Protein AF-0000000083256500 (afdb_homodimer)

Solvent-accessible surface area (backbone atoms only — not comparable to full-atom values): 11805 Å² total; per-residue (Å²): 105,62,62,49,42,41,49,22,26,51,47,50,32,48,38,52,53,50,46,49,38,49,67,67,65,38,56,88,73,48,55,71,69,31,49,51,41,35,50,47,20,36,50,54,36,51,54,41,29,52,48,21,37,52,26,32,52,49,23,72,73,68,65,46,67,48,20,53,53,17,26,52,32,29,48,52,10,34,54,38,23,24,44,21,28,48,52,21,36,77,68,66,46,59,68,33,56,67,48,20,59,59,10,49,50,30,37,54,50,16,53,51,40,38,52,54,40,57,71,66,55,83,125,109,65,62,53,43,50,49,24,52,52,46,49,53,50,37,53,53,52,43,49,39,48,69,68,64,37,56,89,71,47,54,71,68,32,49,52,40,34,50,48,18,35,51,55,38,52,54,41,28,52,48,22,39,52,25,38,51,51,21,72,72,69,69,45,65,52,20,53,52,17,28,52,33,30,50,51,11,34,54,38,22,25,45,21,28,47,50,21,38,76,68,66,47,59,70,32,56,69,47,21,59,59,11,50,50,31,40,44,49,16,28,51,40,39,33,53,42,55,71,65,52,89,112

Radius of gyration: 18.21 Å; Cα contacts (8 Å, |Δi|>4): 339; chains: 2; bounding box: 45×53×41 Å

pLDDT: mean 96.82, std 4.59, range [62.28, 98.94]

InterPro domains:
  IPR006696 Protein of unknown function DUF423 [PF04241] (18-104)
  IPR006696 Protein of unknown function DUF423 [PTHR43461] (2-115)

Sequence (246 aa):
MKILLMIGAISGFITVALGAFGAHGLENRVSEKMLQTWEKAVQYQMFHTMAIFIASILMLKTELAIFQTSGWVFLVGILIFSGSLYIYSVTGTKFFAMITPIGGLAFLIGWIVLAYGISKMVVMKILLMIGAISGFITVALGAFGAHGLENRVSEKMLQTWEKAVQYQMFHTMAIFIASILMLKTELAIFQTSGWVFLVGILIFSGSLYIYSVTGTKFFAMITPIGGLAFLIGWIVLAYGISKMVV

Nearest PDB structures (foldseek):
  7kr5-assembly1_A  TM=4.686E-01  e=7.778E-01  Drosophila melanogaster
  7kr5-assembly1_A  TM=4.035E-01  e=1.139E+00  Drosophila melanogaster
  5j0l-assembly2_C  TM=2.941E-01  e=6.105E+00  synthetic construct

Foldseek 3Di:
DVVLVVVLVVLVVVLVVLVVCLVPVCVVVFDPVLSVLLVVLSVLSNVLSVVSVVLVVVCVVQVDCLSVVLNVLSVQLSCLQSVLSNVCSNPVDCVSVVRNVVSVVSNVVSVVSVVVSVVPGPD/DVVLVVVLVVLVVVLVVQVVCLVPVCVVVFDPVLSVLLVVLSVLSNVLSVVSVVLVVVCVVQVDCLSVVLSVLSVQLSCLQSVLSNVCSNPVDCVSVVRNVVSVVSNVVSVVSVVVVVVPGPD

Structure (mmCIF, N/CA/C/O backbone):
data_AF-0000000083256500-model_v1
#
loop_
_entity.id
_entity.type
_entity.pdbx_description
1 polymer 'Membrane protein'
#
loop_
_atom_site.group_PDB
_atom_site.id
_atom_site.type_symbol
_atom_site.label_atom_id
_atom_site.label_alt_id
_atom_site.label_comp_id
_atom_site.label_asym_id
_atom_site.label_entity_id
_atom_site.label_seq_id
_atom_site.pdbx_PDB_ins_code
_atom_site.Cartn_x
_atom_site.Cartn_y
_atom_site.Cartn_z
_atom_site.occupancy
_atom_site.B_iso_or_equiv
_atom_site.auth_seq_id
_atom_site.auth_comp_id
_atom_site.auth_asym_id
_atom_site.auth_atom_id
_atom_site.pdbx_PDB_model_num
ATOM 1 N N . MET A 1 1 ? 6.305 -19.797 -4.797 1 74.5 1 MET A N 1
ATOM 2 C CA . MET A 1 1 ? 5.277 -18.828 -5.176 1 74.5 1 MET A CA 1
ATOM 3 C C . MET A 1 1 ? 4.59 -18.266 -3.941 1 74.5 1 MET A C 1
ATOM 5 O O . MET A 1 1 ? 4.492 -17.047 -3.789 1 74.5 1 MET A O 1
ATOM 9 N N . LYS A 1 2 ? 4.5 -19.141 -3 1 91.31 2 LYS A N 1
ATOM 10 C CA . LYS A 1 2 ? 3.85 -18.719 -1.765 1 91.31 2 LYS A CA 1
ATOM 11 C C . LYS A 1 2 ? 4.73 -17.75 -0.983 1 91.31 2 LYS A C 1
ATOM 13 O O . LYS A 1 2 ? 4.227 -16.828 -0.344 1 91.31 2 LYS A O 1
ATOM 18 N N . ILE A 1 3 ? 5.984 -17.906 -1.208 1 95.62 3 ILE A N 1
ATOM 19 C CA . ILE A 1 3 ? 6.941 -17.109 -0.446 1 95.62 3 ILE A CA 1
ATOM 20 C C . ILE A 1 3 ? 6.84 -15.648 -0.858 1 95.62 3 ILE A C 1
ATOM 22 O O . ILE A 1 3 ? 6.836 -14.758 -0.006 1 95.62 3 ILE A O 1
ATOM 26 N N . LEU A 1 4 ? 6.727 -15.359 -2.1 1 97.38 4 LEU A N 1
ATOM 27 C CA . LEU A 1 4 ? 6.641 -13.977 -2.553 1 97.38 4 LEU A CA 1
ATOM 28 C C . LEU A 1 4 ? 5.316 -13.352 -2.139 1 97.38 4 LEU A C 1
ATOM 30 O O . LEU A 1 4 ? 5.254 -12.156 -1.845 1 97.38 4 LEU A O 1
ATOM 34 N N . LEU A 1 5 ? 4.273 -14.109 -2.17 1 97.88 5 LEU A N 1
ATOM 35 C CA . LEU A 1 5 ? 3.008 -13.609 -1.644 1 97.88 5 LEU A CA 1
ATOM 36 C C . LEU A 1 5 ? 3.148 -13.203 -0.18 1 97.88 5 LEU A C 1
ATOM 38 O O . LEU A 1 5 ? 2.686 -12.133 0.221 1 97.88 5 LEU A O 1
ATOM 42 N N . MET A 1 6 ? 3.826 -14.062 0.573 1 98.31 6 MET A N 1
ATOM 43 C CA . MET A 1 6 ? 4.039 -13.781 1.99 1 98.31 6 MET A CA 1
ATOM 44 C C . MET A 1 6 ? 4.914 -12.547 2.174 1 98.31 6 MET A C 1
ATOM 46 O O . MET A 1 6 ? 4.637 -11.711 3.033 1 98.31 6 MET A O 1
ATOM 50 N N . ILE A 1 7 ? 5.887 -12.43 1.396 1 98.5 7 ILE A N 1
ATOM 51 C CA . ILE A 1 7 ? 6.762 -11.266 1.432 1 98.5 7 ILE A CA 1
ATOM 52 C C . ILE A 1 7 ? 5.953 -10 1.116 1 98.5 7 ILE A C 1
ATOM 54 O O . ILE A 1 7 ? 6.133 -8.969 1.759 1 98.5 7 ILE A O 1
ATOM 58 N N . GLY A 1 8 ? 5.07 -10.062 0.147 1 98.75 8 GLY A N 1
ATOM 59 C CA . GLY A 1 8 ? 4.18 -8.945 -0.139 1 98.75 8 GLY A CA 1
ATOM 60 C C . GLY A 1 8 ? 3.348 -8.523 1.056 1 98.75 8 GLY A C 1
ATOM 61 O O . GLY A 1 8 ? 3.273 -7.34 1.384 1 98.75 8 GLY A O 1
ATOM 62 N N . ALA A 1 9 ? 2.801 -9.492 1.683 1 98.88 9 ALA A N 1
ATOM 63 C CA . ALA A 1 9 ? 1.95 -9.203 2.834 1 98.88 9 ALA A CA 1
ATOM 64 C C . ALA A 1 9 ? 2.756 -8.586 3.971 1 98.88 9 ALA A C 1
ATOM 66 O O . ALA A 1 9 ? 2.311 -7.621 4.598 1 98.88 9 ALA A O 1
ATOM 67 N N . ILE A 1 10 ? 3.885 -9.117 4.254 1 98.75 10 ILE A N 1
ATOM 68 C CA . ILE A 1 10 ? 4.754 -8.586 5.301 1 98.75 10 ILE A CA 1
ATOM 69 C C . ILE A 1 10 ? 5.207 -7.18 4.938 1 98.75 10 ILE A C 1
ATOM 71 O O . ILE A 1 10 ? 5.211 -6.281 5.781 1 98.75 10 ILE A O 1
ATOM 75 N N . SER A 1 11 ? 5.574 -7.016 3.717 1 98.88 11 SER A N 1
ATOM 76 C CA . SER A 1 11 ? 5.957 -5.691 3.244 1 98.88 11 SER A CA 1
ATOM 77 C C . SER A 1 11 ? 4.812 -4.695 3.4 1 98.88 11 SER A C 1
ATOM 79 O O . SER A 1 11 ? 5.031 -3.543 3.775 1 98.88 11 SER A O 1
ATOM 81 N N . GLY A 1 12 ? 3.596 -5.09 3.062 1 98.88 12 GLY A N 1
ATOM 82 C CA . GLY A 1 12 ? 2.434 -4.238 3.275 1 98.88 12 GLY A CA 1
ATOM 83 C C . GLY A 1 12 ? 2.25 -3.834 4.727 1 98.88 12 GLY A C 1
ATOM 84 O O . GLY A 1 12 ? 2.02 -2.66 5.023 1 98.88 12 GLY A O 1
A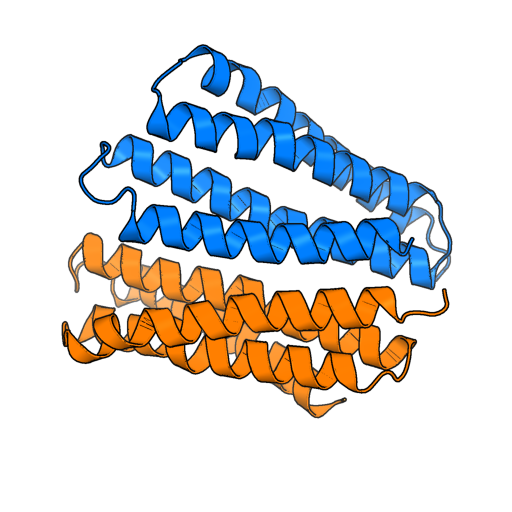TOM 85 N N . PHE A 1 13 ? 2.438 -4.781 5.617 1 98.88 13 PHE A N 1
ATOM 86 C CA . PHE A 1 13 ? 2.363 -4.504 7.047 1 98.88 13 PHE A CA 1
ATOM 87 C C . PHE A 1 13 ? 3.436 -3.506 7.461 1 98.88 13 PHE A C 1
ATOM 89 O O . PHE A 1 13 ? 3.135 -2.5 8.109 1 98.88 13 PHE A O 1
ATOM 96 N N . ILE A 1 14 ? 4.605 -3.76 7.102 1 98.81 14 ILE A N 1
ATOM 97 C CA . ILE A 1 14 ? 5.746 -2.945 7.508 1 98.81 14 ILE A CA 1
ATOM 98 C C . ILE A 1 14 ? 5.586 -1.527 6.965 1 98.81 14 ILE A C 1
ATOM 100 O O . ILE A 1 14 ? 5.883 -0.553 7.664 1 98.81 14 ILE A O 1
ATOM 104 N N . THR A 1 15 ? 5.129 -1.427 5.695 1 98.69 15 THR A N 1
ATOM 105 C CA . THR A 1 15 ? 5.039 -0.1 5.094 1 98.69 15 THR A CA 1
ATOM 106 C C . THR A 1 15 ? 4.004 0.754 5.82 1 98.69 15 THR A C 1
ATOM 108 O O . THR A 1 15 ? 4.195 1.961 5.988 1 98.69 15 THR A O 1
ATOM 111 N N . VAL A 1 16 ? 2.939 0.135 6.266 1 98.81 16 VAL A N 1
ATOM 112 C CA . VAL A 1 16 ? 1.937 0.868 7.031 1 98.81 16 VAL A CA 1
ATOM 113 C C . VAL A 1 16 ? 2.521 1.289 8.375 1 98.81 16 VAL A C 1
ATOM 115 O O . VAL A 1 16 ? 2.338 2.43 8.812 1 98.81 16 VAL A O 1
ATOM 118 N N . ALA A 1 17 ? 3.191 0.425 9.031 1 98.56 17 ALA A N 1
ATOM 119 C CA . ALA A 1 17 ? 3.826 0.729 10.312 1 98.56 17 ALA A CA 1
ATOM 120 C C . ALA A 1 17 ? 4.844 1.855 10.164 1 98.56 17 ALA A C 1
ATOM 122 O O . ALA A 1 17 ? 4.883 2.777 10.984 1 98.56 17 ALA A O 1
ATOM 123 N N . LEU A 1 18 ? 5.629 1.8 9.156 1 98.44 18 LEU A N 1
ATOM 124 C CA . LEU A 1 18 ? 6.637 2.824 8.914 1 98.44 18 LEU A CA 1
ATOM 125 C C . LEU A 1 18 ? 5.984 4.148 8.531 1 98.44 18 LEU A C 1
ATOM 127 O O . LEU A 1 18 ? 6.484 5.219 8.883 1 98.44 18 LEU A O 1
ATOM 131 N N . GLY A 1 19 ? 4.914 4.039 7.758 1 97.69 19 GLY A N 1
ATOM 132 C CA . GLY A 1 19 ? 4.152 5.25 7.484 1 97.69 1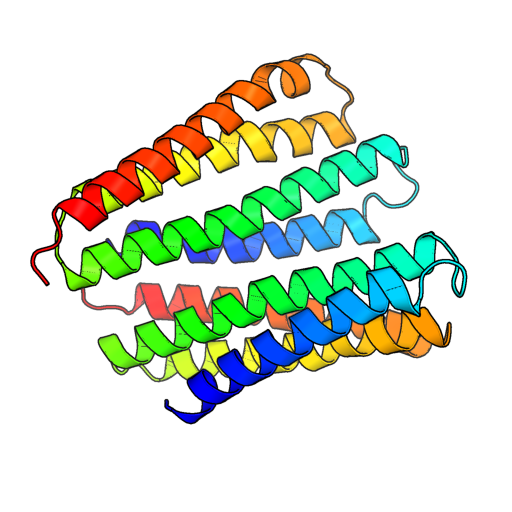9 GLY A CA 1
ATOM 133 C C . GLY A 1 19 ? 3.635 5.926 8.734 1 97.69 19 GLY A C 1
ATOM 134 O O . GLY A 1 19 ? 3.738 7.145 8.883 1 97.69 19 GLY A O 1
ATOM 135 N N . ALA A 1 20 ? 3.115 5.156 9.625 1 96.06 20 ALA A N 1
ATOM 136 C CA . ALA A 1 20 ? 2.625 5.676 10.898 1 96.06 20 ALA A CA 1
ATOM 137 C C . ALA A 1 20 ? 3.762 6.277 11.719 1 96.06 20 ALA A C 1
ATOM 139 O O . ALA A 1 20 ? 3.604 7.34 12.328 1 96.06 20 ALA A O 1
ATOM 140 N N . PHE A 1 21 ? 4.828 5.613 11.734 1 96.44 21 PHE A N 1
ATOM 141 C CA . PHE A 1 21 ? 5.996 6.117 12.445 1 96.44 21 PHE A CA 1
ATOM 142 C C . PHE A 1 21 ? 6.441 7.457 11.875 1 96.44 21 PHE A C 1
ATOM 144 O O . PHE A 1 21 ? 6.855 8.352 12.617 1 96.44 21 PHE A O 1
ATOM 151 N N . GLY A 1 22 ? 6.426 7.566 10.586 1 94.94 22 GLY A N 1
ATOM 152 C CA . GLY A 1 22 ? 6.73 8.844 9.961 1 94.94 22 GLY A CA 1
ATOM 153 C C . GLY A 1 22 ? 5.797 9.961 10.391 1 94.94 22 GLY A C 1
ATOM 154 O O . GLY A 1 22 ? 6.25 11.039 10.766 1 94.94 22 GLY A O 1
ATOM 155 N N . ALA A 1 23 ? 4.547 9.719 10.453 1 91.81 23 ALA A N 1
ATOM 156 C CA . ALA A 1 23 ? 3.52 10.719 10.719 1 91.81 23 ALA A CA 1
ATOM 157 C C . ALA A 1 23 ? 3.469 11.078 12.195 1 91.81 23 ALA A C 1
ATOM 159 O O . ALA A 1 23 ? 3.242 12.234 12.555 1 91.81 23 ALA A O 1
ATOM 160 N N . HIS A 1 24 ? 3.752 10.117 13.07 1 90.19 24 HIS A N 1
ATOM 161 C CA . HIS A 1 24 ? 3.572 10.344 14.5 1 90.19 24 HIS A CA 1
ATOM 162 C C . HIS A 1 24 ? 4.91 10.336 15.234 1 90.19 24 HIS A C 1
ATOM 164 O O . HIS A 1 24 ? 5.066 11.016 16.25 1 90.19 24 HIS A O 1
ATOM 170 N N . GLY A 1 25 ? 5.73 9.633 14.773 1 91.19 25 GLY A N 1
ATOM 171 C CA . GLY A 1 25 ? 6.984 9.43 15.484 1 91.19 25 GLY A CA 1
ATOM 172 C C . GLY A 1 25 ? 8.07 10.398 15.07 1 91.19 25 GLY A C 1
ATOM 173 O O . GLY A 1 25 ? 8.883 10.828 15.891 1 91.19 25 GLY A O 1
ATOM 174 N N . LEU A 1 26 ? 8.094 10.758 13.828 1 93.94 26 LEU A N 1
ATOM 175 C CA . LEU A 1 26 ? 9.195 11.555 13.305 1 93.94 26 LEU A CA 1
ATOM 176 C C . LEU A 1 26 ? 8.805 13.031 13.211 1 93.94 26 LEU A C 1
ATOM 178 O O . LEU A 1 26 ? 9.672 13.898 13.047 1 93.94 26 LEU A O 1
ATOM 182 N N . GLU A 1 27 ? 7.469 13.188 13.312 1 88.69 27 GLU A N 1
ATOM 183 C CA . GLU A 1 27 ? 7.004 14.562 13.188 1 88.69 27 GLU A CA 1
ATOM 184 C C . GLU A 1 27 ? 7.691 15.469 14.211 1 88.69 27 GLU A C 1
ATOM 186 O O . GLU A 1 27 ? 7.75 15.141 15.398 1 88.69 27 GLU A O 1
ATOM 191 N N . ASN A 1 28 ? 8.289 16.547 13.805 1 89.94 28 ASN A N 1
ATOM 192 C CA . ASN A 1 28 ? 8.969 17.531 14.625 1 89.94 28 ASN A CA 1
ATOM 193 C C . ASN A 1 28 ? 10.32 17.031 15.117 1 89.94 28 ASN A C 1
ATOM 195 O O . ASN A 1 28 ? 10.938 17.641 15.992 1 89.94 28 ASN A O 1
ATOM 199 N N . ARG A 1 29 ? 10.797 15.891 14.703 1 96 29 ARG A N 1
ATOM 200 C CA . ARG A 1 29 ? 12.086 15.344 15.102 1 96 29 ARG A CA 1
ATOM 201 C C . ARG A 1 29 ? 13.102 15.453 13.969 1 96 29 ARG A C 1
ATOM 203 O O . ARG A 1 29 ? 14.305 15.328 14.188 1 96 29 ARG A O 1
ATOM 210 N N . VAL A 1 30 ? 12.578 15.609 12.844 1 96.25 30 VAL A N 1
ATOM 211 C CA . VAL A 1 30 ? 13.414 15.789 11.664 1 96.25 30 VAL A CA 1
ATOM 212 C C . VAL A 1 30 ? 12.914 16.969 10.844 1 96.25 30 VAL A C 1
ATOM 214 O O . VAL A 1 30 ? 11.812 17.469 11.078 1 96.25 30 VAL A O 1
ATOM 217 N N . SER A 1 31 ? 13.742 17.406 9.906 1 95.88 31 SER A N 1
ATOM 218 C CA . SER A 1 31 ? 13.344 18.516 9.047 1 95.88 31 SER A CA 1
ATOM 219 C C . SER A 1 31 ? 12.211 18.109 8.117 1 95.88 31 SER A C 1
ATOM 221 O O . SER A 1 31 ? 11.977 16.922 7.891 1 95.88 31 SER A O 1
ATOM 223 N N . GLU A 1 32 ? 11.477 19.078 7.555 1 94.38 32 GLU A N 1
ATOM 224 C CA . GLU A 1 32 ? 10.422 18.812 6.586 1 94.38 32 GLU A CA 1
ATOM 225 C C . GLU A 1 32 ? 10.961 18.062 5.367 1 94.38 32 GLU A C 1
ATOM 227 O O . GLU A 1 32 ? 10.297 17.172 4.836 1 94.38 32 GLU A O 1
ATOM 232 N N . LYS A 1 33 ? 12.156 18.5 4.945 1 96 33 LYS A N 1
ATOM 233 C CA . LYS A 1 33 ? 12.781 17.828 3.809 1 96 33 LYS A CA 1
ATOM 234 C C . LYS A 1 33 ? 13.008 16.344 4.098 1 96 33 LYS A C 1
ATOM 236 O O . LYS A 1 33 ? 12.742 15.492 3.246 1 96 33 LYS A O 1
ATOM 241 N N . MET A 1 34 ? 13.461 16 5.262 1 97.62 34 MET A N 1
ATOM 242 C CA . MET A 1 34 ? 13.734 14.625 5.637 1 97.62 34 MET A CA 1
ATOM 243 C C . MET A 1 34 ? 12.438 13.844 5.828 1 97.62 34 MET A C 1
ATOM 245 O O . MET A 1 34 ? 12.375 12.648 5.551 1 97.62 34 MET A O 1
ATOM 249 N N . LEU A 1 35 ? 11.422 14.539 6.297 1 96.94 35 LEU A N 1
ATOM 250 C CA . LEU A 1 35 ? 10.117 13.891 6.398 1 96.94 35 LEU A CA 1
ATOM 251 C C . LEU A 1 35 ? 9.578 13.531 5.016 1 96.94 35 LE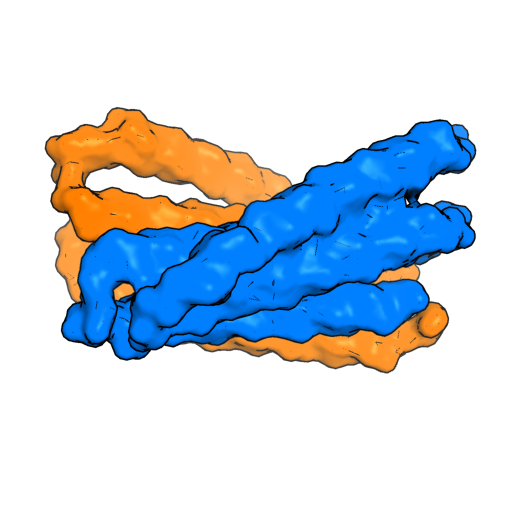U A C 1
ATOM 253 O O . LEU A 1 35 ? 9.008 12.453 4.828 1 96.94 35 LEU A O 1
ATOM 257 N N . GLN A 1 36 ? 9.734 14.383 4.086 1 96.5 36 GLN A N 1
ATOM 258 C CA . GLN A 1 36 ? 9.32 14.109 2.713 1 96.5 36 GLN A CA 1
ATOM 259 C C . GLN A 1 36 ? 10.109 12.945 2.127 1 96.5 36 GLN A C 1
ATOM 261 O O . GLN A 1 36 ? 9.57 12.148 1.358 1 96.5 36 GLN A O 1
ATOM 266 N N . THR A 1 37 ? 11.352 12.93 2.482 1 98.25 37 THR A N 1
ATOM 267 C CA . THR A 1 37 ? 12.188 11.812 2.061 1 98.25 37 THR A CA 1
ATOM 268 C C . THR A 1 37 ? 11.656 10.492 2.625 1 98.25 37 THR A C 1
ATOM 270 O O . THR A 1 37 ? 11.57 9.492 1.908 1 98.25 37 THR A O 1
ATOM 273 N N . TRP A 1 38 ? 11.305 10.477 3.867 1 98.5 38 TRP A N 1
ATOM 274 C CA . TRP A 1 38 ? 10.703 9.305 4.496 1 98.5 38 TRP A CA 1
ATOM 275 C C . TRP A 1 38 ? 9.422 8.898 3.777 1 98.5 38 TRP A C 1
ATOM 277 O O . TRP A 1 38 ? 9.211 7.723 3.477 1 98.5 38 TRP A O 1
ATOM 287 N N . GLU A 1 39 ? 8.609 9.867 3.469 1 97.94 39 GLU A N 1
ATOM 288 C CA . GLU A 1 39 ? 7.34 9.602 2.801 1 97.94 39 GLU A CA 1
ATOM 289 C C . GLU A 1 39 ? 7.562 9.016 1.407 1 97.94 39 GLU A C 1
ATOM 291 O O . GLU A 1 39 ? 6.789 8.172 0.951 1 97.94 39 GLU A O 1
ATOM 296 N N . LYS A 1 40 ? 8.57 9.5 0.776 1 98.5 40 LYS A N 1
ATOM 297 C CA . LYS A 1 40 ? 8.922 8.922 -0.52 1 98.5 40 LYS A CA 1
ATOM 298 C C . LYS A 1 40 ? 9.281 7.445 -0.389 1 98.5 40 LYS A C 1
ATOM 300 O O . LYS A 1 40 ? 8.875 6.629 -1.218 1 98.5 40 LYS A O 1
ATOM 305 N N . ALA A 1 41 ? 10.062 7.148 0.573 1 98.81 41 ALA A N 1
ATOM 306 C CA . ALA A 1 41 ? 10.406 5.754 0.841 1 98.81 41 ALA A CA 1
ATOM 307 C C . ALA A 1 41 ? 9.148 4.91 1.037 1 98.81 41 ALA A C 1
ATOM 309 O O . ALA A 1 41 ? 9.023 3.824 0.464 1 98.81 41 ALA A O 1
ATOM 310 N N . VAL A 1 42 ? 8.234 5.387 1.794 1 98.75 42 VAL A N 1
ATOM 311 C CA . VAL A 1 42 ? 6.984 4.688 2.082 1 98.75 42 VAL A CA 1
ATOM 312 C C . VAL A 1 42 ? 6.188 4.496 0.793 1 98.75 42 VAL A C 1
ATOM 314 O O . VAL A 1 42 ? 5.703 3.398 0.511 1 98.75 42 VAL A O 1
ATOM 317 N N . GLN A 1 43 ? 6.086 5.5 0.003 1 98.56 43 GLN A N 1
ATOM 318 C CA . GLN A 1 43 ? 5.312 5.473 -1.232 1 98.56 43 GLN A CA 1
ATOM 319 C C . GLN A 1 43 ? 5.867 4.434 -2.205 1 98.56 43 GLN A C 1
ATOM 321 O O . GLN A 1 43 ? 5.113 3.654 -2.787 1 98.56 43 GLN A O 1
ATOM 326 N N . TYR A 1 44 ? 7.078 4.465 -2.412 1 98.88 44 TYR A N 1
ATOM 327 C CA . TYR A 1 44 ? 7.676 3.537 -3.365 1 98.88 44 TYR A CA 1
ATOM 328 C C . TYR A 1 44 ? 7.602 2.104 -2.854 1 98.88 44 TYR A C 1
ATOM 330 O O . TYR A 1 44 ? 7.457 1.165 -3.639 1 98.88 44 TYR A O 1
ATOM 338 N N . GLN A 1 45 ? 7.785 1.907 -1.546 1 98.88 45 GLN A N 1
ATOM 339 C CA . GLN A 1 45 ? 7.586 0.575 -0.984 1 98.88 45 GLN A CA 1
ATOM 340 C C . GLN A 1 45 ? 6.152 0.099 -1.185 1 98.88 45 GLN A C 1
ATOM 342 O O . GLN A 1 45 ? 5.922 -1.046 -1.577 1 98.88 45 GLN A O 1
ATOM 347 N N . MET A 1 46 ? 5.184 0.946 -0.926 1 98.81 46 MET A N 1
ATOM 348 C CA . MET A 1 46 ? 3.783 0.593 -1.147 1 98.81 46 MET A CA 1
ATOM 349 C C . MET A 1 46 ? 3.555 0.145 -2.588 1 98.81 46 MET A C 1
ATOM 351 O O . MET A 1 46 ? 2.971 -0.912 -2.828 1 98.81 46 MET A O 1
ATOM 355 N N . PHE A 1 47 ? 4.027 0.922 -3.49 1 98.81 47 PHE A N 1
ATOM 356 C CA . PHE A 1 47 ? 3.801 0.662 -4.906 1 98.81 47 PHE A CA 1
ATOM 357 C C . PHE A 1 47 ? 4.418 -0.669 -5.32 1 98.81 47 PHE A C 1
ATOM 359 O O . PHE A 1 47 ? 3.766 -1.488 -5.969 1 98.81 47 PHE A O 1
ATOM 366 N N . HIS A 1 48 ? 5.539 -0.861 -4.918 1 98.94 48 HIS A N 1
ATOM 367 C CA . HIS A 1 48 ? 6.227 -2.055 -5.398 1 98.94 48 HIS A CA 1
ATOM 368 C C . HIS A 1 48 ? 5.859 -3.275 -4.562 1 98.94 48 HIS A C 1
ATOM 370 O O . HIS A 1 48 ? 6.07 -4.414 -4.988 1 98.94 48 HIS A O 1
ATOM 376 N N . THR A 1 49 ? 5.352 -3.072 -3.352 1 98.88 49 THR A N 1
ATOM 377 C CA . THR A 1 49 ? 4.668 -4.164 -2.668 1 98.88 49 THR A CA 1
ATOM 378 C C . THR A 1 49 ? 3.535 -4.715 -3.529 1 98.88 49 THR A C 1
ATOM 380 O O . THR A 1 49 ? 3.404 -5.93 -3.686 1 98.88 49 THR A O 1
ATOM 383 N N . MET A 1 50 ? 2.764 -3.863 -4.121 1 98.81 50 MET A N 1
ATOM 384 C CA . MET A 1 50 ? 1.686 -4.301 -5.004 1 98.81 50 MET A CA 1
ATOM 385 C C . MET A 1 50 ? 2.242 -5.008 -6.234 1 98.81 50 MET A C 1
ATOM 387 O O . MET A 1 50 ? 1.668 -5.988 -6.703 1 98.81 50 MET A O 1
ATOM 391 N N . ALA A 1 51 ? 3.316 -4.457 -6.73 1 98.81 51 ALA A N 1
ATOM 392 C CA . ALA A 1 51 ? 3.939 -5.094 -7.887 1 98.81 51 ALA A CA 1
ATOM 393 C C . ALA A 1 51 ? 4.359 -6.523 -7.562 1 98.81 51 ALA A C 1
ATOM 395 O O . ALA A 1 51 ? 4.238 -7.418 -8.398 1 98.81 51 ALA A O 1
ATOM 396 N N . ILE A 1 52 ? 4.895 -6.754 -6.41 1 98.81 52 ILE A N 1
ATOM 397 C CA . ILE A 1 52 ? 5.266 -8.094 -5.977 1 98.81 52 ILE A CA 1
ATOM 398 C C . ILE A 1 52 ? 4.035 -9 -5.98 1 98.81 52 ILE A C 1
ATOM 400 O O . ILE A 1 52 ? 4.094 -10.141 -6.445 1 98.81 52 ILE A O 1
ATOM 404 N N . PHE A 1 53 ? 2.934 -8.539 -5.496 1 98.56 53 PHE A N 1
ATOM 405 C CA . PHE A 1 53 ? 1.705 -9.32 -5.512 1 98.56 53 PHE A CA 1
ATOM 406 C C . PHE A 1 53 ? 1.288 -9.641 -6.941 1 98.56 53 PHE A C 1
ATOM 408 O O . PHE A 1 53 ? 0.886 -10.773 -7.238 1 98.56 53 PHE A O 1
ATOM 415 N N . ILE A 1 54 ? 1.325 -8.641 -7.797 1 98.25 54 ILE A N 1
ATOM 416 C CA . ILE A 1 54 ? 0.933 -8.844 -9.188 1 98.25 54 ILE A CA 1
ATOM 417 C C . ILE A 1 54 ? 1.803 -9.93 -9.812 1 98.25 54 ILE A C 1
ATOM 419 O O . ILE A 1 54 ? 1.288 -10.867 -10.43 1 98.25 54 ILE A O 1
ATOM 423 N N . ALA A 1 55 ? 3.07 -9.812 -9.625 1 98.19 55 ALA A N 1
ATOM 424 C CA . ALA A 1 55 ? 3.984 -10.82 -10.148 1 98.19 55 ALA A CA 1
ATOM 425 C C . ALA A 1 55 ? 3.654 -12.203 -9.594 1 98.19 55 ALA A C 1
ATOM 427 O O . ALA A 1 55 ? 3.652 -13.195 -10.336 1 98.19 55 ALA A O 1
ATOM 428 N N . SER A 1 56 ? 3.418 -12.258 -8.344 1 97.19 56 SER A N 1
ATOM 429 C CA . SER A 1 56 ? 3.145 -13.531 -7.676 1 97.19 56 SER A CA 1
ATOM 430 C C . SER A 1 56 ? 1.854 -14.156 -8.188 1 97.19 56 SER A C 1
ATOM 432 O O . SER A 1 56 ? 1.8 -15.359 -8.438 1 97.19 56 SER A O 1
ATOM 434 N N . ILE A 1 57 ? 0.853 -13.414 -8.391 1 95.75 57 ILE A N 1
ATOM 435 C CA . ILE A 1 57 ? -0.44 -13.906 -8.852 1 95.75 57 ILE A CA 1
ATOM 436 C C . ILE A 1 57 ? -0.329 -14.375 -10.297 1 95.75 57 ILE A C 1
ATOM 438 O O . ILE A 1 57 ? -0.911 -15.398 -10.672 1 95.75 57 ILE A O 1
ATOM 442 N N . LEU A 1 58 ? 0.393 -13.617 -11.062 1 95.69 58 LEU A N 1
ATOM 443 C CA . LEU A 1 58 ? 0.61 -14.039 -12.445 1 95.69 58 LEU A CA 1
ATOM 444 C C . LEU A 1 58 ? 1.354 -15.375 -12.492 1 95.69 58 LEU A C 1
ATOM 446 O O . LEU A 1 58 ? 1.055 -16.219 -13.328 1 95.69 58 LEU A O 1
ATOM 450 N N . MET A 1 59 ? 2.318 -15.516 -11.641 1 94.31 59 MET A N 1
ATOM 451 C CA . MET A 1 59 ? 3.023 -16.797 -11.57 1 94.31 59 MET A CA 1
ATOM 452 C C . MET A 1 59 ? 2.07 -17.922 -11.195 1 94.31 59 MET A C 1
ATOM 454 O O . MET A 1 59 ? 2.143 -19.016 -11.758 1 94.31 59 MET A O 1
ATOM 458 N N . LEU A 1 60 ? 1.22 -17.672 -10.266 1 90.31 60 LEU A N 1
ATOM 459 C CA . LEU A 1 60 ? 0.238 -18.656 -9.844 1 90.31 60 LEU A CA 1
ATOM 460 C C . LEU A 1 60 ? -0.657 -19.062 -11.016 1 90.31 60 LEU A C 1
ATOM 462 O O . LEU A 1 60 ? -1.019 -20.234 -11.148 1 90.31 60 LEU A O 1
ATOM 466 N N . LYS A 1 61 ? -0.949 -18.141 -11.805 1 90.44 61 LYS A N 1
ATOM 467 C CA . LYS A 1 61 ? -1.862 -18.375 -12.922 1 90.44 61 LYS A CA 1
ATOM 468 C C . LYS A 1 61 ? -1.147 -19.062 -14.078 1 90.44 61 LYS A C 1
ATOM 470 O O . LYS A 1 61 ? -1.688 -20 -14.68 1 90.44 61 LYS A O 1
ATOM 475 N N . THR A 1 62 ? 0.079 -18.703 -14.398 1 93.31 62 THR A N 1
ATOM 476 C CA . THR A 1 62 ? 0.702 -19.109 -15.648 1 93.31 62 THR A CA 1
ATOM 477 C C . THR A 1 62 ? 1.809 -20.125 -15.398 1 93.31 62 THR A C 1
ATOM 479 O O . THR A 1 62 ? 2.254 -20.812 -16.328 1 93.31 62 THR A O 1
ATOM 482 N N . GLU A 1 63 ? 2.391 -20.094 -14.234 1 92.62 63 GLU A N 1
ATOM 483 C CA . GLU A 1 63 ? 3.49 -20.953 -13.812 1 92.62 63 GLU A CA 1
ATOM 484 C C . GLU A 1 63 ? 4.789 -20.578 -14.516 1 92.62 63 GLU A C 1
ATOM 486 O O . GLU A 1 63 ? 5.73 -21.375 -14.562 1 92.62 63 GLU A O 1
ATOM 491 N N . LEU A 1 64 ? 4.816 -19.406 -15.102 1 95.31 64 LEU A N 1
ATOM 492 C CA . LEU A 1 64 ? 6.051 -18.906 -15.695 1 95.31 64 LEU A CA 1
ATOM 493 C C . LEU A 1 64 ? 6.992 -18.375 -14.617 1 95.31 64 LEU A C 1
ATOM 495 O O . LEU A 1 64 ? 6.66 -17.422 -13.914 1 95.31 64 LEU A O 1
ATOM 499 N N . ALA A 1 65 ? 8.203 -18.906 -14.523 1 95.81 65 ALA A N 1
ATOM 500 C CA . ALA A 1 65 ? 9.164 -18.625 -13.461 1 95.81 65 ALA A CA 1
ATOM 501 C C . ALA A 1 65 ? 9.672 -17.188 -13.562 1 95.81 65 ALA A C 1
ATOM 503 O O . ALA A 1 65 ? 10.18 -16.625 -12.578 1 95.81 65 ALA A O 1
ATOM 504 N N . ILE A 1 66 ? 9.555 -16.594 -14.68 1 97.62 66 ILE A N 1
ATOM 505 C CA . ILE A 1 66 ? 10.07 -15.242 -14.906 1 97.62 66 ILE A CA 1
ATOM 506 C C . ILE A 1 66 ? 9.336 -14.25 -14 1 97.62 66 ILE A C 1
ATOM 508 O O . ILE A 1 66 ? 9.898 -13.219 -13.617 1 97.62 66 ILE A O 1
ATOM 512 N N . PHE A 1 67 ? 8.133 -14.492 -13.688 1 98 67 PHE A N 1
ATOM 513 C CA . PHE A 1 67 ? 7.391 -13.609 -12.797 1 98 67 PHE A CA 1
ATOM 514 C C . PHE A 1 67 ? 7.977 -13.633 -11.391 1 98 67 PHE A C 1
ATOM 516 O O . PHE A 1 67 ? 7.977 -12.617 -10.695 1 98 67 PHE A O 1
ATOM 523 N N . GLN A 1 68 ? 8.5 -14.758 -10.969 1 97.06 68 GLN A N 1
ATOM 524 C CA . GLN A 1 68 ? 9.188 -14.828 -9.688 1 97.06 68 GLN A CA 1
ATOM 525 C C . GLN A 1 68 ? 10.445 -13.961 -9.688 1 97.06 68 GLN A C 1
ATOM 527 O O . GLN A 1 68 ? 10.758 -13.312 -8.688 1 97.06 68 GLN A O 1
ATOM 532 N N . THR A 1 69 ? 11.117 -14.047 -10.781 1 98.38 69 THR A N 1
ATOM 533 C CA . THR A 1 69 ? 12.305 -13.211 -10.922 1 98.38 69 THR A CA 1
ATOM 534 C C . THR A 1 69 ? 11.953 -11.734 -10.766 1 98.38 69 THR A C 1
ATOM 536 O O . THR A 1 69 ? 12.625 -11.008 -10.031 1 98.38 69 THR A O 1
ATOM 539 N N . SER A 1 70 ? 10.875 -11.32 -11.383 1 98.75 70 SER A N 1
ATOM 540 C CA . SER A 1 70 ? 10.422 -9.938 -11.25 1 98.75 70 SER A CA 1
ATOM 541 C C . SER A 1 70 ? 10.117 -9.602 -9.789 1 98.75 70 SER A C 1
ATOM 543 O O . SER A 1 70 ? 10.555 -8.562 -9.289 1 98.75 70 SER A O 1
ATOM 545 N N . GLY A 1 71 ? 9.438 -10.445 -9.109 1 98.62 71 GLY A N 1
ATOM 546 C CA . GLY A 1 71 ? 9.102 -10.227 -7.711 1 98.62 71 GLY A CA 1
ATOM 547 C C . GLY A 1 71 ? 10.328 -10.047 -6.832 1 98.62 71 GLY A C 1
ATOM 548 O O . GLY A 1 71 ? 10.367 -9.141 -6 1 98.62 71 GLY A O 1
ATOM 549 N N . TRP A 1 72 ? 11.32 -10.875 -7.023 1 98.75 72 TRP A N 1
ATOM 550 C CA . TRP A 1 72 ? 12.547 -10.781 -6.242 1 98.75 72 TRP A CA 1
ATOM 551 C C . TRP A 1 72 ? 13.289 -9.484 -6.539 1 98.75 72 TRP A C 1
ATOM 553 O O . TRP A 1 72 ? 13.852 -8.867 -5.633 1 98.75 72 TRP A O 1
ATOM 563 N N . VAL A 1 73 ? 13.273 -9.117 -7.77 1 98.88 73 VAL A N 1
ATOM 564 C CA . VAL A 1 73 ? 13.969 -7.898 -8.164 1 98.88 73 VAL A CA 1
ATOM 565 C C . VAL A 1 73 ? 13.273 -6.688 -7.547 1 98.88 73 VAL A C 1
ATOM 567 O O . VAL A 1 73 ? 13.938 -5.754 -7.086 1 98.88 73 VAL A O 1
ATOM 570 N N . PHE A 1 74 ? 11.93 -6.719 -7.535 1 98.94 74 PHE A N 1
ATOM 571 C CA . PHE A 1 74 ? 11.203 -5.656 -6.852 1 98.94 74 PHE A CA 1
ATOM 572 C C . PHE A 1 74 ? 11.57 -5.613 -5.371 1 98.94 74 PHE A C 1
ATOM 574 O O . PHE A 1 74 ? 11.711 -4.531 -4.793 1 98.94 74 PHE A O 1
ATOM 581 N N . LEU A 1 75 ? 11.75 -6.77 -4.699 1 98.88 75 LEU A N 1
ATOM 582 C CA . LEU A 1 75 ? 12.133 -6.801 -3.291 1 98.88 75 LEU A CA 1
ATOM 583 C C . LEU A 1 75 ? 13.5 -6.164 -3.084 1 98.88 75 LEU A C 1
ATOM 585 O O . LEU A 1 75 ? 13.695 -5.387 -2.148 1 98.88 75 LEU A O 1
ATOM 589 N N . VAL A 1 76 ? 14.406 -6.527 -3.93 1 98.88 76 VAL A N 1
ATOM 590 C CA . VAL A 1 76 ? 15.734 -5.941 -3.857 1 98.88 76 VAL A CA 1
ATOM 591 C C . VAL A 1 76 ? 15.641 -4.426 -3.996 1 98.88 76 VAL A C 1
ATOM 593 O O . VAL A 1 76 ? 16.297 -3.686 -3.25 1 98.88 76 VAL A O 1
ATOM 596 N N . GLY A 1 77 ? 14.859 -3.949 -4.93 1 98.94 77 GLY A N 1
ATOM 597 C CA . GLY A 1 77 ? 14.625 -2.521 -5.086 1 98.94 77 GLY A CA 1
ATOM 598 C C . GLY A 1 77 ? 14.062 -1.87 -3.838 1 98.94 77 GLY A C 1
ATOM 599 O O . GLY A 1 77 ? 14.516 -0.796 -3.434 1 98.94 77 GLY A O 1
ATOM 600 N N . ILE A 1 78 ? 13.117 -2.506 -3.223 1 98.94 78 ILE A N 1
ATOM 601 C CA . ILE A 1 78 ? 12.508 -1.986 -2.002 1 98.94 78 ILE A CA 1
ATOM 602 C C . ILE A 1 78 ? 13.57 -1.864 -0.91 1 98.94 78 ILE A C 1
ATOM 604 O O . ILE A 1 78 ? 13.672 -0.829 -0.247 1 98.94 78 ILE A O 1
ATOM 608 N N . LEU A 1 79 ? 14.375 -2.855 -0.693 1 98.94 79 LEU A N 1
ATOM 609 C CA . LEU A 1 79 ? 15.359 -2.869 0.378 1 98.94 79 LEU A CA 1
ATOM 610 C C . LEU A 1 79 ? 16.422 -1.797 0.152 1 98.94 79 LEU A C 1
ATOM 612 O O . LEU A 1 79 ? 16.797 -1.083 1.084 1 98.94 79 LEU A O 1
ATOM 616 N N . ILE A 1 80 ? 16.797 -1.654 -1.088 1 98.88 80 ILE A N 1
ATOM 617 C CA . ILE A 1 80 ? 17.906 -0.729 -1.352 1 98.88 80 ILE A CA 1
ATOM 618 C C . ILE A 1 80 ? 17.359 0.691 -1.489 1 98.88 80 ILE A C 1
ATOM 620 O O . ILE A 1 80 ? 17.891 1.63 -0.898 1 98.88 80 ILE A O 1
ATOM 624 N N . PHE A 1 81 ? 16.297 0.93 -2.246 1 98.94 81 PHE A N 1
ATOM 625 C CA . PHE A 1 81 ? 15.75 2.262 -2.477 1 98.94 81 PHE A CA 1
ATOM 626 C C . PHE A 1 81 ? 15.07 2.793 -1.219 1 98.94 81 PHE A C 1
ATOM 628 O O . PHE A 1 81 ? 15.555 3.748 -0.604 1 98.94 81 PHE A O 1
ATOM 635 N N . SER A 1 82 ? 13.984 2.168 -0.83 1 98.94 82 SER A N 1
ATOM 636 C CA . SER A 1 82 ? 13.234 2.629 0.331 1 98.94 82 SER A CA 1
ATOM 637 C C . SER A 1 82 ? 14.031 2.449 1.617 1 98.94 82 SER A C 1
ATOM 639 O O . SER A 1 82 ? 14.023 3.324 2.486 1 98.94 82 SER A O 1
ATOM 641 N N . GLY A 1 83 ? 14.734 1.315 1.761 1 98.88 83 GLY A N 1
ATOM 642 C CA . GLY A 1 83 ? 15.555 1.094 2.941 1 98.88 83 GLY A CA 1
ATOM 643 C C . GLY A 1 83 ? 16.578 2.184 3.164 1 98.88 83 GLY A C 1
ATOM 644 O O . GLY A 1 83 ? 16.719 2.697 4.277 1 98.88 83 GLY A O 1
ATOM 645 N N . SER A 1 84 ? 17.312 2.543 2.074 1 98.88 84 SER A N 1
ATOM 646 C CA . SER A 1 84 ? 18.328 3.576 2.207 1 98.88 84 SER A CA 1
ATOM 647 C C . SER A 1 84 ? 17.703 4.926 2.549 1 98.88 84 SER A C 1
ATOM 649 O O . SER A 1 84 ? 18.266 5.691 3.338 1 98.88 84 SER A O 1
ATOM 651 N N . LEU A 1 85 ? 16.578 5.238 2.014 1 98.88 85 LEU A N 1
ATOM 652 C CA . LEU A 1 85 ? 15.938 6.52 2.281 1 98.88 85 LEU A CA 1
ATOM 653 C C . LEU A 1 85 ? 15.406 6.574 3.707 1 98.88 85 LEU A C 1
ATOM 655 O O . LEU A 1 85 ? 15.414 7.637 4.336 1 98.88 85 LEU A O 1
ATOM 659 N N . TYR A 1 86 ? 14.883 5.43 4.238 1 98.81 86 TYR A N 1
ATOM 660 C CA . TYR A 1 86 ? 14.492 5.395 5.645 1 98.81 86 TYR A CA 1
ATOM 661 C C . TYR A 1 86 ? 15.672 5.75 6.547 1 98.81 86 TYR A C 1
ATOM 663 O O . TYR A 1 86 ? 15.547 6.598 7.434 1 98.81 86 TYR A O 1
ATOM 671 N N . ILE A 1 87 ? 16.734 5.141 6.328 1 98.75 87 ILE A N 1
ATOM 672 C CA . ILE A 1 87 ? 17.906 5.363 7.16 1 98.75 87 ILE A CA 1
ATOM 673 C C . ILE A 1 87 ? 18.422 6.789 6.969 1 98.75 87 ILE A C 1
ATOM 675 O O . ILE A 1 87 ? 18.703 7.488 7.941 1 98.75 87 ILE A O 1
ATOM 679 N N . TYR A 1 88 ? 18.516 7.258 5.73 1 98.62 88 TYR A N 1
ATOM 680 C CA . TYR A 1 88 ? 18.984 8.602 5.43 1 98.62 88 TYR A CA 1
ATOM 681 C C . TYR A 1 88 ? 18.125 9.648 6.129 1 98.62 88 TYR A C 1
ATOM 683 O O . TYR A 1 88 ? 18.656 10.625 6.68 1 98.62 88 TYR A O 1
ATOM 691 N N . SER A 1 89 ? 16.859 9.445 6.078 1 98.25 89 SER A N 1
ATOM 692 C CA . SER A 1 89 ? 15.914 10.438 6.59 1 98.25 89 SER A CA 1
ATOM 693 C C . SER A 1 89 ? 16.094 10.656 8.086 1 98.25 89 SER A C 1
ATOM 695 O O . SER A 1 89 ? 15.82 11.742 8.594 1 98.25 89 SER A O 1
ATOM 697 N N . VAL A 1 90 ? 16.641 9.742 8.867 1 97.94 90 VAL A N 1
ATOM 698 C CA . VAL A 1 90 ? 16.703 9.891 10.312 1 97.94 90 VAL A CA 1
ATOM 699 C C . VAL A 1 90 ? 18.156 10.117 10.734 1 97.94 90 VAL A C 1
ATOM 701 O O . VAL A 1 90 ? 18.422 10.656 11.812 1 97.94 90 VAL A O 1
ATOM 704 N N . THR A 1 91 ? 19.109 9.742 9.891 1 97.69 91 THR A N 1
ATOM 705 C CA . THR A 1 91 ? 20.5 9.836 10.305 1 97.69 91 THR A CA 1
ATOM 706 C C . THR A 1 91 ? 21.203 10.977 9.578 1 97.69 91 THR A C 1
ATOM 708 O O . THR A 1 91 ? 22.219 11.492 10.055 1 97.69 91 THR A O 1
ATOM 711 N N . GLY A 1 92 ? 20.766 11.273 8.367 1 97.44 92 GLY A N 1
ATOM 712 C CA . GLY A 1 92 ? 21.422 12.289 7.551 1 97.44 92 GLY A CA 1
ATOM 713 C C . GLY A 1 92 ? 22.703 11.797 6.898 1 97.44 92 GLY A C 1
ATOM 714 O O . GLY A 1 92 ? 23.422 12.578 6.277 1 97.44 92 GLY A O 1
ATOM 715 N N . THR A 1 93 ? 22.953 10.539 7.016 1 98 93 THR A N 1
ATOM 716 C CA . THR A 1 93 ? 24.172 9.984 6.445 1 98 93 THR A CA 1
ATOM 717 C C . THR A 1 93 ? 24.078 9.906 4.926 1 98 93 THR A C 1
ATOM 719 O O . THR A 1 93 ? 23.328 9.094 4.387 1 98 93 THR A O 1
ATOM 722 N N . LYS A 1 94 ? 24.844 10.664 4.188 1 97.62 94 LYS A N 1
ATOM 723 C CA . LYS A 1 94 ? 24.766 10.883 2.746 1 97.62 94 LYS A CA 1
ATOM 724 C C . LYS A 1 94 ? 25.031 9.594 1.978 1 97.62 94 LYS A C 1
ATOM 726 O O . LYS A 1 94 ? 24.531 9.406 0.867 1 97.62 94 LYS A O 1
ATOM 731 N N . PHE A 1 95 ? 25.828 8.75 2.529 1 98.12 95 PHE A N 1
ATOM 732 C CA . PHE A 1 95 ? 26.109 7.465 1.896 1 98.12 95 PHE A CA 1
ATOM 733 C C . PHE A 1 95 ? 24.812 6.766 1.503 1 98.12 95 PHE A C 1
ATOM 735 O O . PHE A 1 95 ? 24.703 6.223 0.402 1 98.12 95 PHE A O 1
ATOM 742 N N . PHE A 1 96 ? 23.859 6.711 2.309 1 98.38 96 PHE A N 1
ATOM 743 C CA . PHE A 1 96 ? 22.594 6.039 2.051 1 98.38 96 PHE A CA 1
ATOM 744 C C . PHE A 1 96 ? 21.812 6.746 0.946 1 98.38 96 PHE A C 1
ATOM 746 O O . PHE A 1 96 ? 21.172 6.098 0.119 1 98.38 96 PHE A O 1
ATOM 753 N N . ALA A 1 97 ? 21.844 8 0.913 1 97.69 97 ALA A N 1
ATOM 754 C CA . ALA A 1 97 ? 21.219 8.727 -0.195 1 97.69 97 ALA A CA 1
ATOM 755 C C . ALA A 1 97 ? 21.891 8.375 -1.521 1 97.69 97 ALA A C 1
ATOM 757 O O . ALA A 1 97 ? 21.234 8.258 -2.551 1 97.69 97 ALA A O 1
ATOM 758 N N . MET A 1 98 ? 23.172 8.148 -1.422 1 98 98 MET A N 1
ATOM 759 C CA . MET A 1 98 ? 23.969 7.918 -2.625 1 98 98 MET A CA 1
ATOM 760 C C . MET A 1 98 ? 23.672 6.547 -3.223 1 98 98 MET A C 1
ATOM 762 O O . MET A 1 98 ? 23.734 6.367 -4.438 1 98 98 MET A O 1
ATOM 766 N N . ILE A 1 99 ? 23.234 5.641 -2.494 1 98.5 99 ILE A N 1
ATOM 767 C CA . ILE A 1 99 ? 23.031 4.293 -3.02 1 98.5 99 ILE A CA 1
ATOM 768 C C . ILE A 1 99 ? 21.578 4.137 -3.465 1 98.5 99 ILE A C 1
ATOM 770 O O . ILE A 1 99 ? 21.219 3.16 -4.129 1 98.5 99 ILE A O 1
ATOM 774 N N . THR A 1 100 ? 20.703 5.027 -3.186 1 98.75 100 THR A N 1
ATOM 775 C CA . THR A 1 100 ? 19.266 4.969 -3.477 1 98.75 100 THR A CA 1
ATOM 776 C C . THR A 1 100 ? 19.031 4.727 -4.965 1 98.75 100 THR A C 1
ATOM 778 O O . THR A 1 100 ? 18.172 3.918 -5.336 1 98.75 100 THR A O 1
ATOM 781 N N . PRO A 1 101 ? 19.797 5.348 -5.863 1 98.75 101 PRO A N 1
ATOM 782 C CA . PRO A 1 101 ? 19.547 5.141 -7.293 1 98.75 101 PRO A CA 1
ATOM 783 C C . PRO A 1 101 ? 19.75 3.689 -7.723 1 98.75 101 PRO A C 1
ATOM 785 O O . PRO A 1 101 ? 19.109 3.227 -8.672 1 98.75 101 PRO A O 1
ATOM 788 N N . ILE A 1 102 ? 20.578 2.955 -7.055 1 98.81 102 ILE A N 1
ATOM 789 C CA . ILE A 1 102 ? 20.75 1.535 -7.336 1 98.81 102 ILE A CA 1
ATOM 790 C C . ILE A 1 102 ? 19.438 0.793 -7.125 1 98.81 102 ILE A C 1
ATOM 792 O O . ILE A 1 102 ? 19.062 -0.066 -7.926 1 98.81 102 ILE A O 1
ATOM 796 N N . GLY A 1 103 ? 18.766 1.107 -6.07 1 98.88 103 GLY A N 1
ATOM 797 C CA . GLY A 1 103 ? 17.438 0.55 -5.859 1 98.88 103 GLY A CA 1
ATOM 798 C C . GLY A 1 103 ? 16.438 0.947 -6.934 1 98.88 103 GLY A C 1
ATOM 799 O O . GLY A 1 103 ? 15.625 0.132 -7.359 1 98.88 103 GLY A O 1
ATOM 800 N N . GLY A 1 104 ? 16.547 2.203 -7.336 1 98.88 104 GLY A N 1
ATOM 801 C CA . GLY A 1 104 ? 15.719 2.654 -8.445 1 98.88 104 GLY A CA 1
ATOM 802 C C . GLY A 1 104 ? 15.961 1.868 -9.719 1 98.88 104 GLY A C 1
ATOM 803 O O . GLY A 1 104 ? 15.016 1.523 -10.43 1 98.88 104 GLY A O 1
ATOM 804 N N . LEU A 1 105 ? 17.156 1.628 -9.953 1 98.88 105 LEU A N 1
ATOM 805 C CA . LEU A 1 105 ? 17.484 0.812 -11.117 1 98.88 105 LEU A CA 1
ATOM 806 C C . LEU A 1 105 ? 16.891 -0.587 -10.992 1 98.88 105 LEU A C 1
ATOM 808 O O . LEU A 1 105 ? 16.391 -1.142 -11.969 1 98.88 105 LEU A O 1
ATOM 812 N N . ALA A 1 106 ? 16.984 -1.173 -9.852 1 98.88 106 ALA A N 1
ATOM 813 C CA . ALA A 1 106 ? 16.375 -2.479 -9.625 1 98.88 106 ALA A CA 1
ATOM 814 C C . ALA A 1 106 ? 14.875 -2.436 -9.906 1 98.88 106 ALA A C 1
ATOM 816 O O . ALA A 1 106 ? 14.32 -3.363 -10.5 1 98.88 106 ALA A O 1
ATOM 817 N N . PHE A 1 107 ? 14.227 -1.37 -9.469 1 98.94 107 PHE A N 1
ATOM 818 C CA . PHE A 1 107 ? 12.812 -1.215 -9.789 1 98.94 107 PHE A CA 1
ATOM 819 C C . PHE A 1 107 ? 12.586 -1.241 -11.289 1 98.94 107 PHE A C 1
ATOM 821 O O . PHE A 1 107 ? 11.711 -1.959 -11.781 1 98.94 107 PHE A O 1
ATOM 828 N N . LEU A 1 108 ? 13.375 -0.468 -12.008 1 98.94 108 LEU A N 1
ATOM 829 C CA . LEU A 1 108 ? 13.234 -0.409 -13.461 1 98.94 108 LEU A CA 1
ATOM 830 C C . LEU A 1 108 ? 13.406 -1.792 -14.078 1 98.94 108 LEU A C 1
ATOM 832 O O . LEU A 1 108 ? 12.617 -2.193 -14.938 1 98.94 108 LEU A O 1
ATOM 836 N N . ILE A 1 109 ? 14.367 -2.486 -13.695 1 98.88 109 ILE A N 1
ATOM 837 C CA . ILE A 1 109 ? 14.625 -3.83 -14.195 1 98.88 109 ILE A CA 1
ATOM 838 C C . ILE A 1 109 ? 13.445 -4.742 -13.859 1 98.88 109 ILE A C 1
ATOM 840 O O . ILE A 1 109 ? 13.008 -5.535 -14.695 1 98.88 109 ILE A O 1
ATOM 844 N N . GLY A 1 110 ? 12.977 -4.664 -12.594 1 98.88 110 GLY A N 1
ATOM 845 C CA . GLY A 1 110 ? 11.805 -5.445 -12.203 1 98.88 110 GLY A CA 1
ATOM 846 C C . GLY A 1 110 ? 10.625 -5.254 -13.133 1 98.88 110 GLY A C 1
ATOM 847 O O . GLY A 1 110 ? 9.984 -6.227 -13.531 1 98.88 110 GLY A O 1
ATOM 848 N N . TRP A 1 111 ? 10.328 -4.051 -13.539 1 98.94 111 TRP A N 1
ATOM 849 C CA . TRP A 1 111 ? 9.211 -3.754 -14.43 1 98.94 111 TRP A CA 1
ATOM 850 C C . TRP A 1 111 ? 9.477 -4.297 -15.836 1 98.94 111 TRP A C 1
ATOM 852 O O . TRP A 1 111 ? 8.57 -4.805 -16.484 1 98.94 111 TRP A O 1
ATOM 862 N N . ILE A 1 112 ? 10.734 -4.18 -16.312 1 98.88 112 ILE A N 1
ATOM 863 C CA . ILE A 1 112 ? 11.094 -4.719 -17.609 1 98.88 112 ILE A CA 1
ATOM 864 C C . ILE A 1 112 ? 10.914 -6.234 -17.609 1 98.88 112 ILE A C 1
ATOM 866 O O . ILE A 1 112 ? 10.352 -6.797 -18.562 1 98.88 112 ILE A O 1
ATOM 870 N N . VAL A 1 113 ? 11.406 -6.898 -16.594 1 98.81 113 VAL A N 1
ATOM 871 C CA . VAL A 1 113 ? 11.281 -8.344 -16.484 1 98.81 113 VAL A CA 1
ATOM 872 C C . VAL A 1 113 ? 9.805 -8.734 -16.438 1 98.81 113 VAL A C 1
ATOM 874 O O . VAL A 1 113 ? 9.391 -9.711 -17.078 1 98.81 113 VAL A O 1
ATOM 877 N N . LEU A 1 114 ? 9 -8.016 -15.695 1 98.69 114 LEU A N 1
ATOM 878 C CA . LEU A 1 114 ? 7.566 -8.273 -15.641 1 98.69 114 LEU A CA 1
ATOM 879 C C . LEU A 1 114 ? 6.945 -8.18 -17.031 1 98.69 114 LEU A C 1
ATOM 881 O O . LEU A 1 114 ? 6.203 -9.07 -17.453 1 98.69 114 LEU A O 1
ATOM 885 N N . ALA A 1 115 ? 7.262 -7.102 -17.703 1 98.75 115 ALA A N 1
ATOM 886 C CA . ALA A 1 115 ? 6.738 -6.898 -19.047 1 98.75 115 ALA A CA 1
ATOM 887 C C . ALA A 1 115 ? 7.148 -8.039 -19.984 1 98.75 115 ALA A C 1
ATOM 889 O O . ALA A 1 115 ? 6.336 -8.531 -20.766 1 98.75 115 ALA A O 1
ATOM 890 N N . TYR A 1 116 ? 8.383 -8.383 -19.922 1 98.25 116 TYR A N 1
ATOM 891 C CA . TYR A 1 116 ? 8.875 -9.492 -20.734 1 98.25 116 TYR A CA 1
ATOM 892 C C . TYR A 1 116 ? 8.102 -10.773 -20.438 1 98.25 116 TYR A C 1
ATOM 894 O O . TYR A 1 116 ? 7.719 -11.5 -21.344 1 98.25 116 TYR A O 1
ATOM 902 N N . GLY A 1 117 ? 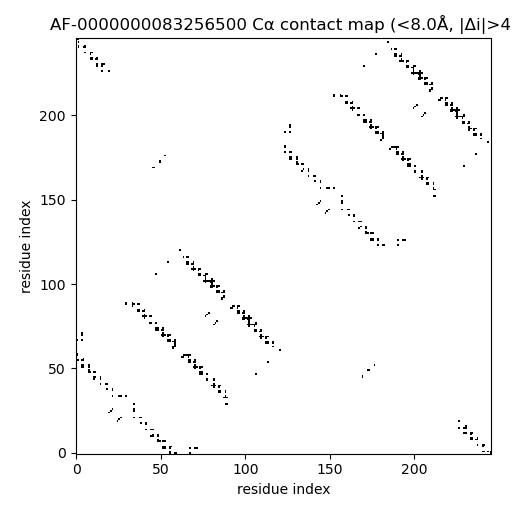7.926 -11.078 -19.125 1 97.81 117 GLY A N 1
ATOM 903 C CA . GLY A 1 117 ? 7.129 -12.234 -18.75 1 97.81 117 GLY A CA 1
ATOM 904 C C . GLY A 1 117 ? 5.727 -12.211 -19.344 1 97.81 117 GLY A C 1
ATOM 905 O O . GLY A 1 117 ? 5.23 -13.227 -19.828 1 97.81 117 GLY A O 1
ATOM 906 N N . ILE A 1 118 ? 5.055 -11.078 -19.344 1 97.94 118 ILE A N 1
ATOM 907 C CA . ILE A 1 118 ? 3.703 -10.93 -19.875 1 97.94 118 ILE A CA 1
ATOM 908 C C . ILE A 1 118 ? 3.703 -11.203 -21.375 1 97.94 118 ILE A C 1
ATOM 910 O O . ILE A 1 118 ? 2.775 -11.82 -21.906 1 97.94 118 ILE A O 1
ATOM 914 N N . SER A 1 119 ? 4.738 -10.758 -22.031 1 97.31 119 SER A N 1
ATOM 915 C CA . SER A 1 119 ? 4.824 -10.992 -23.469 1 97.31 119 SER A CA 1
ATOM 916 C C . SER A 1 119 ? 4.922 -12.484 -23.781 1 97.31 119 SER A C 1
ATOM 918 O O . SER A 1 119 ? 4.66 -12.898 -24.906 1 97.31 119 SER A O 1
ATOM 920 N N . LYS A 1 120 ? 5.266 -13.289 -22.891 1 96.44 120 LYS A N 1
ATOM 921 C CA . LYS A 1 120 ? 5.438 -14.719 -23.078 1 96.44 120 LYS A CA 1
ATOM 922 C C . LYS A 1 120 ? 4.168 -15.484 -22.719 1 96.44 120 LYS A C 1
ATOM 924 O O . LYS A 1 120 ? 4.09 -16.703 -22.906 1 96.44 120 LYS A O 1
ATOM 929 N N . MET A 1 121 ? 3.264 -14.727 -22.078 1 93.5 121 MET A N 1
ATOM 930 C CA . MET A 1 121 ? 2.021 -15.383 -21.672 1 93.5 121 MET A CA 1
ATOM 931 C C . MET A 1 121 ? 1.24 -15.859 -22.891 1 93.5 121 MET A C 1
ATOM 933 O O . MET A 1 121 ? 1.217 -15.18 -23.922 1 93.5 121 MET A O 1
ATOM 937 N N . VAL A 1 122 ? 0.861 -17.125 -22.844 1 80.94 122 VAL A N 1
ATOM 938 C CA . VAL A 1 122 ? -0.006 -17.703 -23.859 1 80.94 122 VAL A CA 1
ATOM 939 C C . VAL A 1 122 ? -1.461 -17.641 -23.406 1 80.94 122 VAL A C 1
ATOM 941 O O . VAL A 1 122 ? -1.808 -18.156 -22.344 1 80.94 122 VAL A O 1
ATOM 944 N N . VAL A 1 123 ? -1.978 -16.391 -23.547 1 62.28 123 VAL A N 1
ATOM 945 C CA . VAL A 1 123 ? -3.361 -16.359 -23.078 1 62.28 123 VAL A CA 1
ATOM 946 C C . VAL A 1 123 ? -4.254 -17.078 -24.094 1 62.28 123 VAL A C 1
ATOM 948 O O . VAL A 1 123 ? -3.967 -17.078 -25.281 1 62.28 123 VAL A O 1
ATOM 951 N N . MET B 1 1 ? -17.891 -12.789 -2.885 1 71.88 1 MET B N 1
ATOM 952 C CA . MET B 1 1 ? -16.609 -12.539 -3.539 1 71.88 1 MET B CA 1
ATOM 953 C C . MET B 1 1 ? -16.719 -11.383 -4.523 1 71.88 1 MET B C 1
ATOM 955 O O . MET B 1 1 ? -15.922 -10.445 -4.477 1 71.88 1 MET B O 1
ATOM 959 N N . LYS B 1 2 ? -17.906 -11.359 -5.062 1 92.5 2 LYS B N 1
ATOM 960 C CA . LYS B 1 2 ? -18.125 -10.32 -6.07 1 92.5 2 LYS B CA 1
ATOM 961 C C . LYS B 1 2 ? -18.281 -8.945 -5.426 1 92.5 2 LYS B C 1
ATOM 963 O O . LYS B 1 2 ? -17.844 -7.941 -5.988 1 92.5 2 LYS B O 1
ATOM 968 N N . ILE B 1 3 ? -18.781 -8.961 -4.242 1 96.12 3 ILE B N 1
ATOM 969 C CA . ILE B 1 3 ? -19.078 -7.699 -3.572 1 96.12 3 ILE B CA 1
ATOM 970 C C . ILE B 1 3 ? -17.781 -6.957 -3.266 1 96.12 3 ILE B C 1
ATOM 972 O O . ILE B 1 3 ? -17.688 -5.746 -3.488 1 96.12 3 ILE B O 1
ATOM 976 N N . LEU B 1 4 ? -16.781 -7.617 -2.781 1 97.38 4 LEU B N 1
ATOM 977 C CA . LEU B 1 4 ? -15.523 -6.965 -2.445 1 97.38 4 LEU B CA 1
ATOM 978 C C . LEU B 1 4 ? -14.812 -6.477 -3.703 1 97.38 4 LEU B C 1
ATOM 980 O O . LEU B 1 4 ? -14.148 -5.438 -3.684 1 97.38 4 LEU B O 1
ATOM 984 N N . LEU B 1 5 ? -14.906 -7.203 -4.758 1 97.94 5 LEU B N 1
ATOM 985 C CA . LEU B 1 5 ? -14.359 -6.734 -6.023 1 97.94 5 LEU B CA 1
ATOM 986 C C . LEU B 1 5 ? -15.031 -5.434 -6.461 1 97.94 5 LEU B C 1
ATOM 988 O O . LEU B 1 5 ? -14.359 -4.492 -6.879 1 97.94 5 LEU B O 1
ATOM 992 N N . MET B 1 6 ? -16.328 -5.434 -6.379 1 98.5 6 MET B N 1
ATOM 993 C CA . MET B 1 6 ? -17.078 -4.23 -6.727 1 98.5 6 MET B CA 1
ATOM 994 C C . MET B 1 6 ? -16.703 -3.068 -5.816 1 98.5 6 MET B C 1
ATOM 996 O O . MET B 1 6 ? -16.516 -1.942 -6.281 1 98.5 6 MET B O 1
ATOM 1000 N N . ILE B 1 7 ? -16.578 -3.357 -4.59 1 98.38 7 ILE B N 1
ATOM 1001 C CA . ILE B 1 7 ? -16.172 -2.344 -3.621 1 98.38 7 ILE B CA 1
ATOM 1002 C C . ILE B 1 7 ? -14.789 -1.81 -3.986 1 98.38 7 ILE B C 1
ATOM 1004 O O . ILE B 1 7 ? -14.547 -0.602 -3.92 1 98.38 7 ILE B O 1
ATOM 1008 N N . GLY B 1 8 ? -13.859 -2.697 -4.32 1 98.56 8 GLY B N 1
ATOM 1009 C CA . GLY B 1 8 ? -12.562 -2.256 -4.797 1 98.56 8 GLY B CA 1
ATOM 1010 C C . GLY B 1 8 ? -12.648 -1.294 -5.965 1 98.56 8 GLY B C 1
ATOM 1011 O O . GLY B 1 8 ? -12.008 -0.243 -5.961 1 98.56 8 GLY B O 1
ATOM 1012 N N . ALA B 1 9 ? -13.477 -1.625 -6.918 1 98.75 9 ALA B N 1
ATOM 1013 C CA . ALA B 1 9 ? -13.625 -0.791 -8.109 1 98.75 9 ALA B CA 1
ATOM 1014 C C . ALA B 1 9 ? -14.211 0.572 -7.746 1 98.75 9 ALA B C 1
ATOM 1016 O O . ALA B 1 9 ? -13.742 1.604 -8.227 1 98.75 9 ALA B O 1
ATOM 1017 N N . ILE B 1 10 ? -15.219 0.582 -6.961 1 98.69 10 ILE B N 1
ATOM 1018 C CA . ILE B 1 10 ? -15.852 1.822 -6.531 1 98.69 10 ILE B CA 1
ATOM 1019 C C . ILE B 1 10 ? -14.859 2.658 -5.73 1 98.69 10 ILE B C 1
ATOM 1021 O O . ILE B 1 10 ? -14.742 3.869 -5.934 1 98.69 10 ILE B O 1
ATOM 1025 N N . SER B 1 11 ? -14.18 1.992 -4.824 1 98.81 11 SER B N 1
ATOM 1026 C CA . SER B 1 11 ? -13.156 2.684 -4.043 1 98.81 11 SER B CA 1
ATOM 1027 C C . SER B 1 11 ? -12.094 3.299 -4.949 1 98.81 11 SER B C 1
ATOM 1029 O O . SER B 1 11 ? -11.633 4.414 -4.699 1 98.81 11 SER B O 1
ATOM 1031 N N . GLY B 1 12 ? -11.641 2.564 -5.926 1 98.81 12 GLY B N 1
ATOM 1032 C CA . GLY B 1 12 ? -10.703 3.113 -6.895 1 98.81 12 GLY B CA 1
ATOM 1033 C C . GLY B 1 12 ? -11.227 4.355 -7.59 1 98.81 12 GLY B C 1
ATOM 1034 O O . GLY B 1 12 ? -10.516 5.359 -7.699 1 98.81 12 GLY B O 1
ATOM 1035 N N . PHE B 1 13 ? -12.43 4.281 -8.039 1 98.75 13 PHE B N 1
ATOM 1036 C CA . PHE B 1 13 ? -13.07 5.434 -8.664 1 98.75 13 PHE B CA 1
ATOM 1037 C C . PHE B 1 13 ? -13.094 6.625 -7.711 1 98.75 13 PHE B C 1
ATOM 1039 O O . PHE B 1 13 ? -12.672 7.727 -8.078 1 98.75 13 PHE B O 1
ATOM 1046 N N . ILE B 1 14 ? -13.539 6.449 -6.516 1 98.75 14 ILE B N 1
ATOM 1047 C CA . ILE B 1 14 ? -13.695 7.508 -5.52 1 98.75 14 ILE B CA 1
ATOM 1048 C C . ILE B 1 14 ? -12.328 8.102 -5.188 1 98.75 14 ILE B C 1
ATOM 1050 O O . ILE B 1 14 ? -12.195 9.32 -5.047 1 98.75 14 ILE B O 1
ATOM 1054 N N . THR B 1 15 ? -11.344 7.23 -5.023 1 98.62 15 THR B N 1
ATOM 1055 C CA . THR B 1 15 ? -10.031 7.719 -4.629 1 98.62 15 THR B CA 1
ATOM 1056 C C . THR B 1 15 ? -9.453 8.648 -5.688 1 98.62 15 THR B C 1
ATOM 1058 O O . THR B 1 15 ? -8.812 9.656 -5.359 1 98.62 15 THR B O 1
ATOM 1061 N N . VAL B 1 16 ? -9.633 8.359 -6.973 1 98.75 16 VAL B N 1
ATOM 1062 C CA . VAL B 1 16 ? -9.156 9.227 -8.047 1 98.75 16 VAL B CA 1
ATOM 1063 C C . VAL B 1 16 ? -9.914 10.555 -8.008 1 98.75 16 VAL B C 1
ATOM 1065 O O . VAL B 1 16 ? -9.312 11.617 -8.141 1 98.75 16 VAL B O 1
ATOM 1068 N N . ALA B 1 17 ? -11.18 10.484 -7.863 1 98.5 17 ALA B N 1
ATOM 1069 C CA . ALA B 1 17 ? -11.992 11.695 -7.777 1 98.5 17 ALA B CA 1
ATOM 1070 C C . ALA B 1 17 ? -11.547 12.57 -6.609 1 98.5 17 ALA B C 1
ATOM 1072 O O . ALA B 1 17 ? -11.406 13.789 -6.754 1 98.5 17 ALA B O 1
ATOM 1073 N N . LEU B 1 18 ? -11.328 12 -5.48 1 98.44 18 LEU B N 1
ATO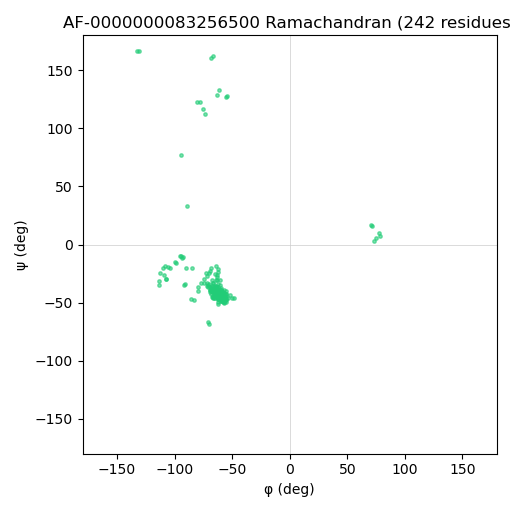M 1074 C CA . LEU B 1 18 ? -10.906 12.742 -4.293 1 98.44 18 LEU B CA 1
ATOM 1075 C C . LEU B 1 18 ? -9.492 13.273 -4.457 1 98.44 18 LEU B C 1
ATOM 1077 O O . LEU B 1 18 ? -9.172 14.367 -3.977 1 98.44 18 LEU B O 1
ATOM 1081 N N . GLY B 1 19 ? -8.672 12.43 -5.055 1 98.06 19 GLY B N 1
ATOM 1082 C CA . GLY B 1 19 ? -7.344 12.945 -5.367 1 98.06 19 GLY B CA 1
ATOM 1083 C C . GLY B 1 19 ? -7.371 14.172 -6.25 1 98.06 19 GLY B C 1
ATOM 1084 O O . GLY B 1 19 ? -6.656 15.148 -5.992 1 98.06 19 GLY B O 1
ATOM 1085 N N . ALA B 1 20 ? -8.133 14.125 -7.285 1 97.5 20 ALA B N 1
ATOM 1086 C CA . ALA B 1 20 ? -8.281 15.266 -8.188 1 97.5 20 ALA B CA 1
ATOM 1087 C C . ALA B 1 20 ? -8.844 16.484 -7.445 1 97.5 20 ALA B C 1
ATOM 1089 O O . ALA B 1 20 ? -8.383 17.609 -7.648 1 97.5 20 ALA B O 1
ATOM 1090 N N . PHE B 1 21 ? -9.82 16.281 -6.641 1 97.31 21 PHE B N 1
ATOM 1091 C CA . PHE B 1 21 ? -10.398 17.344 -5.844 1 97.31 21 PHE B CA 1
ATOM 1092 C C . PHE B 1 21 ? -9.344 17.969 -4.938 1 97.31 21 PHE B C 1
ATOM 1094 O O . PHE B 1 21 ? -9.336 19.188 -4.73 1 97.31 21 PHE B O 1
ATOM 1101 N N . GLY B 1 22 ? -8.523 17.172 -4.293 1 95.69 22 GLY B N 1
ATOM 1102 C CA . GLY B 1 22 ? -7.418 17.672 -3.498 1 95.69 22 GLY B CA 1
ATOM 1103 C C . GLY B 1 22 ? -6.484 18.578 -4.281 1 95.69 22 GLY B C 1
ATOM 1104 O O . GLY B 1 22 ? -6.16 19.688 -3.84 1 95.69 22 GLY B O 1
ATOM 1105 N N . ALA B 1 23 ? -6.066 18.188 -5.453 1 92.94 23 ALA B N 1
ATOM 1106 C CA . ALA B 1 23 ? -5.07 18.875 -6.262 1 92.94 23 ALA B CA 1
ATOM 1107 C C . ALA B 1 23 ? -5.652 20.141 -6.887 1 92.94 23 ALA B C 1
ATOM 1109 O O . ALA B 1 23 ? -4.961 21.156 -7.008 1 92.94 23 ALA B O 1
ATOM 1110 N N . HIS B 1 24 ? -6.887 20.109 -7.207 1 93.88 24 HIS B N 1
ATOM 1111 C CA . HIS B 1 24 ? -7.461 21.219 -7.965 1 93.88 24 HIS B CA 1
ATOM 1112 C C . HIS B 1 24 ? -8.484 21.984 -7.133 1 93.88 24 HIS B C 1
ATOM 1114 O O . HIS B 1 24 ? -8.664 23.188 -7.309 1 93.88 24 HIS B O 1
ATOM 1120 N N . GLY B 1 25 ? -9.133 21.359 -6.379 1 92.88 25 GLY B N 1
ATOM 1121 C CA . GLY B 1 25 ? -10.234 21.969 -5.652 1 92.88 25 GLY B CA 1
ATOM 1122 C C . GLY B 1 25 ? -9.82 22.547 -4.312 1 92.88 25 GLY B C 1
ATOM 1123 O O . GLY B 1 25 ? -10.359 23.562 -3.875 1 92.88 25 GLY B O 1
ATOM 1124 N N . LEU B 1 26 ? -8.867 21.906 -3.656 1 94.81 26 LEU B N 1
ATOM 1125 C CA . LEU B 1 26 ? -8.508 22.312 -2.301 1 94.81 26 LEU B CA 1
ATOM 1126 C C . LEU B 1 26 ? -7.273 23.203 -2.312 1 94.81 26 LEU B C 1
ATOM 1128 O O . LEU B 1 26 ? -6.969 23.859 -1.313 1 94.81 26 LEU B O 1
ATOM 1132 N N . GLU B 1 27 ? -6.648 23.125 -3.422 1 90.81 27 GLU B N 1
ATOM 1133 C CA . GLU B 1 27 ? -5.438 23.938 -3.51 1 90.81 27 GLU B CA 1
ATOM 1134 C C . GLU B 1 27 ? -5.727 25.406 -3.191 1 90.81 27 GLU B C 1
ATOM 1136 O O . GLU B 1 27 ? -6.68 25.984 -3.723 1 90.81 27 GLU B O 1
ATOM 1141 N N . ASN B 1 28 ? -4.953 26 -2.26 1 92 28 ASN B N 1
ATOM 1142 C CA . ASN B 1 28 ? -5.066 27.406 -1.84 1 92 28 ASN B CA 1
ATOM 1143 C C . ASN B 1 28 ? -6.309 27.625 -0.978 1 92 28 ASN B C 1
ATOM 1145 O O . ASN B 1 28 ? -6.672 28.766 -0.696 1 92 28 ASN B O 1
ATOM 1149 N N . ARG B 1 29 ? -7.023 26.609 -0.69 1 96.75 29 ARG B N 1
ATOM 1150 C CA . ARG B 1 29 ? -8.203 26.75 0.164 1 96.75 29 ARG B CA 1
ATOM 1151 C C . ARG B 1 29 ? -7.914 26.234 1.571 1 96.75 29 ARG B C 1
ATOM 1153 O O . ARG B 1 29 ? -8.656 26.531 2.51 1 96.75 29 ARG B O 1
ATOM 1160 N N . VAL B 1 30 ? -6.957 25.469 1.646 1 96.38 30 VAL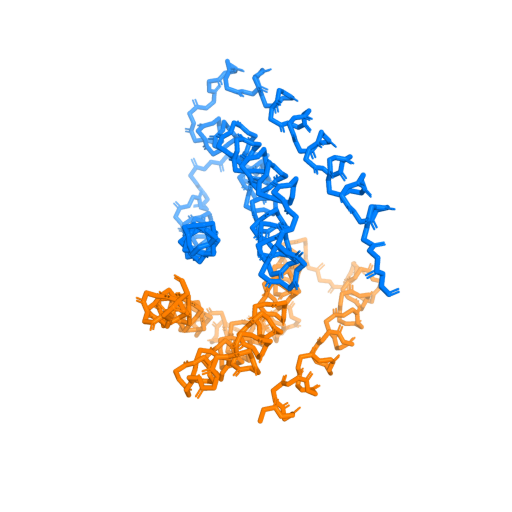 B N 1
ATOM 1161 C CA . VAL B 1 30 ? -6.52 24.953 2.938 1 96.38 30 VAL B CA 1
ATOM 1162 C C . VAL B 1 30 ? -5.008 25.125 3.08 1 96.38 30 VAL B C 1
ATOM 1164 O O . VAL B 1 30 ? -4.32 25.438 2.105 1 96.38 30 VAL B O 1
ATOM 1167 N N . SER B 1 31 ? -4.488 24.969 4.297 1 95.62 31 SER B N 1
ATOM 1168 C CA . SER B 1 31 ? -3.055 25.094 4.531 1 95.62 31 SER B CA 1
ATOM 1169 C C . SER B 1 31 ? -2.283 23.969 3.855 1 95.62 31 SER B C 1
ATOM 1171 O O . SER B 1 31 ? -2.859 22.938 3.504 1 95.62 31 SER B O 1
ATOM 1173 N N . GLU B 1 32 ? -0.982 24.125 3.66 1 94 32 GLU B N 1
ATOM 1174 C CA . GLU B 1 32 ? -0.129 23.094 3.09 1 94 32 GLU B CA 1
ATOM 1175 C C . GLU B 1 32 ? -0.172 21.812 3.93 1 94 32 GLU B C 1
ATOM 1177 O O . GLU B 1 32 ? -0.188 20.703 3.389 1 94 32 GLU B O 1
ATOM 1182 N N . LYS B 1 33 ? -0.176 22 5.199 1 93.31 33 LYS B N 1
ATOM 1183 C CA . LYS B 1 33 ? -0.232 20.859 6.102 1 93.31 33 LYS B CA 1
ATOM 1184 C C . LYS B 1 33 ? -1.517 20.062 5.898 1 93.31 33 LYS B C 1
ATOM 1186 O O . LYS B 1 33 ? -1.491 18.828 5.867 1 93.31 33 LYS B O 1
ATOM 1191 N N . MET B 1 34 ? -2.645 20.75 5.758 1 96.94 34 MET B N 1
ATOM 1192 C CA . MET B 1 34 ? -3.932 20.094 5.57 1 96.94 34 MET B CA 1
ATOM 1193 C C . MET B 1 34 ? -4.012 19.438 4.195 1 96.94 34 MET B C 1
ATOM 1195 O O . MET B 1 34 ? -4.645 18.391 4.035 1 96.94 34 MET B O 1
ATOM 1199 N N . LEU B 1 35 ? -3.385 20.047 3.215 1 96.88 35 LEU B N 1
ATOM 1200 C CA . LEU B 1 35 ? -3.324 19.422 1.896 1 96.88 35 LEU B CA 1
ATOM 1201 C C . LEU B 1 35 ? -2.527 18.125 1.942 1 96.88 35 LEU B C 1
ATOM 1203 O O . LEU B 1 35 ? -2.914 17.141 1.322 1 96.88 35 LEU B O 1
ATOM 1207 N N . GLN B 1 36 ? -1.414 18.141 2.662 1 95.06 36 GLN B N 1
ATOM 1208 C CA . GLN B 1 36 ? -0.62 16.938 2.826 1 95.06 36 GLN B CA 1
ATOM 1209 C C . GLN B 1 36 ? -1.413 15.852 3.551 1 95.06 36 GLN B C 1
ATOM 1211 O O . GLN B 1 36 ? -1.277 14.664 3.244 1 95.06 36 GLN B O 1
ATOM 1216 N N . THR B 1 37 ? -2.186 16.297 4.461 1 96.81 37 THR B N 1
ATOM 1217 C CA . THR B 1 37 ? -3.057 15.367 5.176 1 96.81 37 THR B CA 1
ATOM 1218 C C . THR B 1 37 ? -4.059 14.727 4.227 1 96.81 37 THR B C 1
ATOM 1220 O O . THR B 1 37 ? -4.27 13.508 4.266 1 96.81 37 THR B O 1
ATOM 1223 N N . TRP B 1 38 ? -4.676 15.508 3.373 1 98.19 38 TRP B N 1
ATOM 1224 C CA . TRP B 1 38 ? -5.598 15 2.359 1 98.19 38 TRP B CA 1
ATOM 1225 C C . TRP B 1 38 ? -4.906 14 1.444 1 98.19 38 TRP B C 1
ATOM 1227 O O . TRP B 1 38 ? -5.449 12.93 1.16 1 98.19 38 TRP B O 1
ATOM 1237 N N . GLU B 1 39 ? -3.727 14.336 1.015 1 97.94 39 GLU B N 1
ATOM 1238 C CA . GLU B 1 39 ? -2.984 13.469 0.107 1 97.94 39 GLU B CA 1
ATOM 1239 C C . GLU B 1 39 ? -2.633 12.141 0.777 1 97.94 39 GLU B C 1
ATOM 1241 O O . GLU B 1 39 ? -2.613 11.094 0.124 1 97.94 39 GLU B O 1
ATOM 1246 N N . LYS B 1 40 ? -2.354 12.211 2.039 1 97.94 40 LYS B N 1
ATOM 1247 C CA . LYS B 1 40 ? -2.109 10.984 2.785 1 97.94 40 LYS B CA 1
ATOM 1248 C C . LYS B 1 40 ? -3.35 10.094 2.797 1 97.94 40 LYS B C 1
ATOM 1250 O O . LYS B 1 40 ? -3.246 8.875 2.639 1 97.94 40 LYS B O 1
ATOM 1255 N N . ALA B 1 41 ? -4.461 10.68 3.012 1 98.69 41 ALA B N 1
ATOM 1256 C CA . ALA B 1 41 ? -5.723 9.938 2.953 1 98.69 41 ALA B CA 1
ATOM 1257 C C . ALA B 1 41 ? -5.887 9.242 1.606 1 98.69 41 ALA B C 1
ATOM 1259 O O . ALA B 1 41 ? -6.227 8.055 1.552 1 98.69 41 ALA B O 1
ATOM 1260 N N . VAL B 1 42 ? -5.645 9.945 0.557 1 98.75 42 VAL B N 1
ATOM 1261 C CA . VAL B 1 42 ? -5.773 9.43 -0.799 1 98.75 42 VAL B CA 1
ATOM 1262 C C . VAL B 1 42 ? -4.789 8.273 -1.008 1 98.75 42 VAL B C 1
ATOM 1264 O O . VAL B 1 42 ? -5.164 7.219 -1.521 1 98.75 42 VAL B O 1
ATOM 1267 N N . GLN B 1 43 ? -3.566 8.461 -0.603 1 98.56 43 GLN B N 1
ATOM 1268 C CA . GLN B 1 43 ? -2.52 7.465 -0.786 1 98.56 43 GLN B CA 1
ATOM 1269 C C . GLN B 1 43 ? -2.875 6.156 -0.086 1 98.56 43 GLN B C 1
ATOM 1271 O O . GLN B 1 43 ? -2.746 5.078 -0.668 1 98.56 43 GLN B O 1
ATOM 1276 N N . TYR B 1 44 ? -3.268 6.219 1.089 1 98.88 44 TYR B N 1
ATOM 1277 C CA . TYR B 1 44 ? -3.564 5.008 1.849 1 98.88 44 TYR B CA 1
ATOM 1278 C C . TYR B 1 44 ? -4.832 4.34 1.335 1 98.88 44 TYR B C 1
ATOM 1280 O O . TYR B 1 44 ? -4.945 3.111 1.363 1 98.88 44 TYR B O 1
ATOM 1288 N N . GLN B 1 45 ?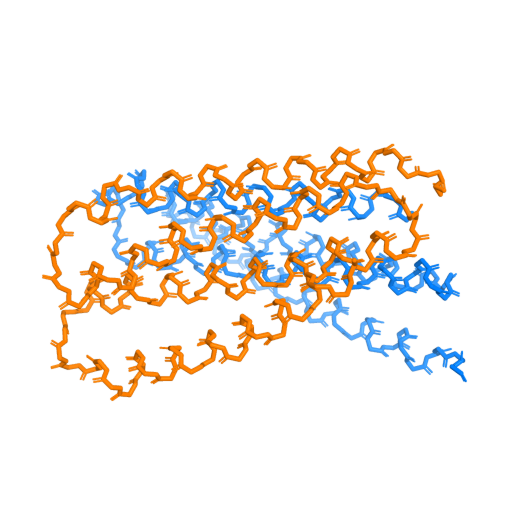 -5.816 5.113 0.892 1 98.88 45 GLN B N 1
ATOM 1289 C CA . GLN B 1 45 ? -6.977 4.52 0.238 1 98.88 45 GLN B CA 1
ATOM 1290 C C . GLN B 1 45 ? -6.578 3.803 -1.048 1 98.88 45 GLN B C 1
ATOM 1292 O O . GLN B 1 45 ? -7.031 2.688 -1.31 1 98.88 45 GLN B O 1
ATOM 1297 N N . MET B 1 46 ? -5.727 4.418 -1.86 1 98.81 46 MET B N 1
ATOM 1298 C CA . MET B 1 46 ? -5.25 3.791 -3.092 1 98.81 46 MET B CA 1
ATOM 1299 C C . MET B 1 46 ? -4.582 2.453 -2.801 1 98.81 46 MET B C 1
ATOM 1301 O O . MET B 1 46 ? -4.91 1.441 -3.42 1 98.81 46 MET B O 1
ATOM 1305 N N . PHE B 1 47 ? -3.684 2.455 -1.799 1 98.88 47 PHE B N 1
ATOM 1306 C CA . PHE B 1 47 ? -2.893 1.28 -1.45 1 98.88 47 PHE B CA 1
ATOM 1307 C C . PHE B 1 47 ? -3.791 0.146 -0.97 1 98.88 47 PHE B C 1
ATOM 1309 O O . PHE B 1 47 ? -3.658 -0.992 -1.424 1 98.88 47 PHE B O 1
ATOM 1316 N N . HIS B 1 48 ? -4.723 0.481 -0.217 1 98.94 48 HIS B N 1
ATOM 1317 C CA . HIS B 1 48 ? -5.523 -0.575 0.39 1 98.94 48 HIS B CA 1
ATOM 1318 C C . HIS B 1 48 ? -6.707 -0.945 -0.496 1 98.94 48 HIS B C 1
ATOM 1320 O O . HIS B 1 48 ? -7.301 -2.014 -0.332 1 98.94 48 HIS B O 1
ATOM 1326 N N . THR B 1 49 ? -7.098 -0.061 -1.412 1 98.88 49 THR B N 1
ATOM 1327 C CA . THR B 1 49 ? -7.977 -0.483 -2.496 1 98.88 49 THR B CA 1
ATOM 1328 C C . THR B 1 49 ? -7.371 -1.655 -3.26 1 98.88 49 THR B C 1
ATOM 1330 O O . THR B 1 49 ? -8.047 -2.652 -3.518 1 98.88 49 THR B O 1
ATOM 1333 N N . MET B 1 50 ? -6.113 -1.493 -3.566 1 98.81 50 MET B N 1
ATOM 1334 C CA . MET B 1 50 ? -5.43 -2.578 -4.262 1 98.81 50 MET B CA 1
ATOM 1335 C C . MET B 1 50 ? -5.34 -3.82 -3.383 1 98.81 50 MET B C 1
ATOM 1337 O O . MET B 1 50 ? -5.457 -4.945 -3.875 1 98.81 50 MET B O 1
ATOM 1341 N N . ALA B 1 51 ? -5.121 -3.65 -2.098 1 98.88 51 ALA B N 1
ATOM 1342 C CA . ALA B 1 51 ? -5.074 -4.785 -1.178 1 98.88 51 ALA B CA 1
ATOM 1343 C C . ALA B 1 51 ? -6.406 -5.531 -1.159 1 98.88 51 ALA B C 1
ATOM 1345 O O . ALA B 1 51 ? -6.434 -6.758 -1.056 1 98.88 51 ALA B O 1
ATOM 1346 N N . ILE B 1 52 ? -7.504 -4.801 -1.235 1 98.81 52 ILE B N 1
ATOM 1347 C CA . ILE B 1 52 ? -8.828 -5.418 -1.308 1 98.81 52 ILE B CA 1
ATOM 1348 C C . ILE B 1 52 ? -8.922 -6.285 -2.561 1 98.81 52 ILE B C 1
ATOM 1350 O O . ILE B 1 52 ? -9.43 -7.406 -2.508 1 98.81 52 ILE B O 1
ATOM 1354 N N . PHE B 1 53 ? -8.438 -5.805 -3.676 1 98.5 53 PHE B N 1
ATOM 1355 C CA . PHE B 1 53 ? -8.445 -6.598 -4.898 1 98.5 53 PHE B CA 1
ATOM 1356 C C . PHE B 1 53 ? -7.598 -7.852 -4.738 1 98.5 53 PHE B C 1
ATOM 1358 O O . PHE B 1 53 ? -7.996 -8.938 -5.16 1 98.5 53 PHE B O 1
ATOM 1365 N N . ILE B 1 54 ? -6.402 -7.715 -4.141 1 98.25 54 ILE B N 1
ATOM 1366 C CA . ILE B 1 54 ? -5.508 -8.852 -3.941 1 98.25 54 ILE B CA 1
ATOM 1367 C C . ILE B 1 54 ? -6.199 -9.914 -3.09 1 98.25 54 ILE B C 1
ATOM 1369 O O . ILE B 1 54 ? -6.211 -11.094 -3.447 1 98.25 54 ILE B O 1
ATOM 1373 N N . ALA B 1 55 ? -6.777 -9.477 -2.006 1 98.06 55 ALA B N 1
ATOM 1374 C CA . ALA B 1 55 ? -7.5 -10.406 -1.139 1 98.06 55 ALA B CA 1
ATOM 1375 C C . ALA B 1 55 ? -8.617 -11.109 -1.902 1 98.06 55 ALA B C 1
ATOM 1377 O O . ALA B 1 55 ? -8.797 -12.328 -1.767 1 98.06 55 ALA B O 1
ATOM 1378 N N . SER B 1 56 ? -9.344 -10.367 -2.672 1 97.56 56 SER B N 1
ATOM 1379 C CA . SER B 1 56 ? -10.477 -10.914 -3.418 1 97.56 56 SER B CA 1
ATOM 1380 C C . SER B 1 56 ? -10.016 -11.922 -4.461 1 97.56 56 SER B C 1
ATOM 1382 O O . SER B 1 56 ? -10.617 -12.984 -4.613 1 97.56 56 SER B O 1
ATOM 1384 N N . ILE B 1 57 ? -8.984 -11.633 -5.168 1 96.31 57 ILE B N 1
ATOM 1385 C CA . ILE B 1 57 ? -8.469 -12.508 -6.215 1 96.31 57 ILE B CA 1
ATOM 1386 C C . ILE B 1 57 ? -7.934 -13.797 -5.594 1 96.31 57 ILE B C 1
ATOM 1388 O O . ILE B 1 57 ? -8.148 -14.883 -6.129 1 96.31 57 ILE B O 1
ATOM 1392 N N . LEU B 1 58 ? -7.25 -13.688 -4.461 1 95.88 58 LEU B N 1
ATOM 1393 C CA . LEU B 1 58 ? -6.746 -14.875 -3.781 1 95.88 58 LEU B CA 1
ATOM 1394 C C . LEU B 1 58 ? -7.895 -15.75 -3.291 1 95.88 58 LEU B C 1
ATOM 1396 O O . LEU B 1 58 ? -7.801 -16.984 -3.318 1 95.88 58 LEU B O 1
ATOM 1400 N N . MET B 1 59 ? -8.938 -15.102 -2.824 1 95.38 59 MET B N 1
ATOM 1401 C CA . MET B 1 59 ? -10.117 -15.867 -2.432 1 95.38 59 MET B CA 1
ATOM 1402 C C . MET B 1 59 ? -10.695 -16.625 -3.621 1 95.38 59 MET B C 1
ATOM 1404 O O . MET B 1 59 ? -11.086 -17.797 -3.49 1 95.38 59 MET B O 1
ATOM 1408 N N . LEU B 1 60 ? -10.766 -15.977 -4.738 1 93.31 60 LEU B N 1
ATOM 1409 C CA . LEU B 1 60 ? -11.281 -16.625 -5.941 1 93.31 60 LEU B CA 1
ATOM 1410 C C . LEU B 1 60 ? -10.445 -17.828 -6.316 1 93.31 60 LEU B C 1
ATOM 1412 O O . LEU B 1 60 ? -10.977 -18.844 -6.762 1 93.31 60 LEU B O 1
ATOM 1416 N N . LYS B 1 61 ? -9.227 -17.719 -6.09 1 91.06 61 LYS B N 1
ATOM 1417 C CA . LYS B 1 61 ? -8.305 -18.781 -6.477 1 91.06 61 LYS B CA 1
ATOM 1418 C C . LYS B 1 61 ? -8.328 -19.922 -5.465 1 91.06 61 LYS B C 1
ATOM 1420 O O . LYS B 1 61 ? -8.258 -21.094 -5.84 1 91.06 61 LYS B O 1
ATOM 1425 N N . THR B 1 62 ? -8.461 -19.688 -4.199 1 92.94 62 THR B N 1
ATOM 1426 C CA . THR B 1 62 ? -8.203 -20.688 -3.18 1 92.94 62 THR B CA 1
ATOM 1427 C C . THR B 1 62 ? -9.5 -21.078 -2.471 1 92.94 62 THR B C 1
ATOM 1429 O O . THR B 1 62 ? -9.547 -22.094 -1.774 1 92.94 62 THR B O 1
ATOM 1432 N N . GLU B 1 63 ? -10.484 -20.203 -2.48 1 94 63 GLU B N 1
ATOM 1433 C CA . GLU B 1 63 ? -11.781 -20.375 -1.835 1 94 63 GLU B CA 1
ATOM 1434 C C . GLU B 1 63 ? -11.656 -20.312 -0.315 1 94 63 GLU B C 1
ATOM 1436 O O . GLU B 1 63 ? -12.555 -20.75 0.406 1 94 63 GLU B O 1
ATOM 1441 N N . LEU B 1 64 ? -10.562 -19.797 0.139 1 95.38 64 LEU B N 1
ATOM 1442 C CA . LEU B 1 64 ? -10.391 -19.609 1.576 1 95.38 64 LEU B CA 1
ATOM 1443 C C . LEU B 1 64 ? -11.102 -18.344 2.047 1 95.38 64 LEU B C 1
ATOM 1445 O O . LEU B 1 64 ? -10.766 -17.25 1.615 1 95.38 64 LEU B O 1
ATOM 1449 N N . ALA B 1 65 ? -11.992 -18.469 2.969 1 96.31 65 ALA B N 1
ATOM 1450 C CA . ALA B 1 65 ? -12.859 -17.375 3.432 1 96.31 65 ALA B CA 1
ATOM 1451 C C . ALA B 1 65 ? -12.062 -16.328 4.184 1 96.31 65 ALA B C 1
ATOM 1453 O O . ALA B 1 65 ? -12.508 -15.18 4.32 1 96.31 65 ALA B O 1
ATOM 1454 N N . ILE B 1 66 ? -10.945 -16.688 4.703 1 97.69 66 ILE B N 1
ATOM 1455 C CA . ILE B 1 66 ? -10.125 -15.773 5.496 1 97.69 66 ILE B CA 1
ATOM 1456 C C . ILE B 1 66 ? -9.711 -14.57 4.645 1 97.69 66 ILE B C 1
ATOM 1458 O O . ILE B 1 66 ? -9.492 -13.477 5.168 1 97.69 66 ILE B O 1
ATOM 1462 N N . PHE B 1 67 ? -9.562 -14.727 3.369 1 97.94 67 PHE B N 1
ATOM 1463 C CA . PHE B 1 67 ? -9.195 -13.617 2.496 1 97.94 67 PHE B CA 1
ATOM 1464 C C . PHE B 1 67 ? -10.32 -12.586 2.432 1 97.94 67 PHE B C 1
ATOM 1466 O O . PHE B 1 67 ? -10.062 -11.391 2.309 1 97.94 67 PHE B O 1
ATOM 1473 N N . GLN B 1 68 ? -11.547 -13.047 2.516 1 97.19 68 GLN B N 1
ATOM 1474 C CA . GLN B 1 68 ? -12.672 -12.117 2.588 1 97.19 68 GLN B CA 1
ATOM 1475 C C . GLN B 1 68 ? -12.602 -11.273 3.857 1 97.19 68 GLN B C 1
ATOM 1477 O O . GLN B 1 68 ? -12.914 -10.078 3.832 1 97.19 68 GLN B O 1
ATOM 1482 N N . THR B 1 69 ? -12.289 -11.906 4.914 1 98.31 69 THR B N 1
ATOM 1483 C CA . THR B 1 69 ? -12.133 -11.188 6.18 1 98.31 69 THR B CA 1
ATOM 1484 C C . THR B 1 69 ? -11.086 -10.086 6.047 1 98.31 69 THR B C 1
ATOM 1486 O O . THR B 1 69 ? -11.312 -8.953 6.477 1 98.31 69 THR B O 1
ATOM 1489 N N . SER B 1 70 ? -9.969 -10.406 5.418 1 98.75 70 SER B N 1
ATOM 1490 C CA . SER B 1 70 ? -8.93 -9.398 5.188 1 98.75 70 SER B CA 1
ATOM 1491 C C . SER B 1 70 ? -9.477 -8.227 4.379 1 98.75 70 SER B C 1
ATOM 1493 O O . SER B 1 70 ? -9.266 -7.066 4.742 1 98.75 70 SER B O 1
ATOM 1495 N N . GLY B 1 71 ? -10.195 -8.477 3.311 1 98.62 71 GLY B N 1
ATOM 1496 C CA . GLY B 1 71 ? -10.781 -7.43 2.482 1 98.62 71 GLY B CA 1
ATOM 1497 C C . GLY B 1 71 ? -11.703 -6.504 3.252 1 98.62 71 GLY B C 1
ATOM 1498 O O . GLY B 1 71 ? -11.617 -5.281 3.111 1 98.62 71 GLY B O 1
ATOM 1499 N N . TRP B 1 72 ? -12.547 -7.07 4.062 1 98.75 72 TRP B N 1
ATOM 1500 C CA . TRP B 1 72 ? -13.469 -6.27 4.859 1 98.75 72 TRP B CA 1
ATOM 1501 C C . TRP B 1 72 ? -12.711 -5.418 5.871 1 98.75 72 TRP B C 1
ATOM 1503 O O . TRP B 1 72 ? -13.078 -4.266 6.117 1 98.75 72 TRP B O 1
ATOM 1513 N N . VAL B 1 73 ? -11.734 -5.98 6.445 1 98.88 73 VAL B N 1
ATOM 1514 C CA . VAL B 1 73 ? -10.945 -5.254 7.438 1 98.88 73 VAL B CA 1
ATOM 1515 C C . VAL B 1 73 ? -10.227 -4.078 6.77 1 98.88 73 VAL B C 1
ATOM 1517 O O . VAL B 1 73 ? -10.164 -2.984 7.332 1 98.88 73 VAL B O 1
ATOM 1520 N N . PHE B 1 74 ? -9.688 -4.309 5.559 1 98.94 74 PHE B N 1
ATOM 1521 C CA . PHE B 1 74 ? -9.094 -3.209 4.809 1 98.94 74 PHE B CA 1
ATOM 1522 C C . PHE B 1 74 ? -10.125 -2.123 4.527 1 98.94 74 PHE B C 1
ATOM 1524 O O . PHE B 1 74 ? -9.812 -0.931 4.598 1 98.94 74 PHE B O 1
ATOM 1531 N N . LEU B 1 75 ? -11.367 -2.496 4.203 1 98.88 75 LEU B N 1
ATOM 1532 C CA . LEU B 1 75 ? -12.414 -1.511 3.947 1 98.88 75 LEU B CA 1
ATOM 1533 C C . LEU B 1 75 ? -12.688 -0.678 5.195 1 98.88 75 LEU B C 1
ATOM 1535 O O . LEU B 1 75 ? -12.828 0.545 5.109 1 98.88 75 LEU B O 1
ATOM 1539 N N . VAL B 1 76 ? -12.805 -1.348 6.281 1 98.88 76 VAL B N 1
ATOM 1540 C CA . VAL B 1 76 ? -13.016 -0.644 7.543 1 98.88 76 VAL B CA 1
ATOM 1541 C C . VAL B 1 76 ? -11.867 0.341 7.777 1 98.88 76 VAL B C 1
ATOM 1543 O O . VAL B 1 76 ? -12.102 1.484 8.18 1 98.88 76 VAL B O 1
ATOM 1546 N N . GLY B 1 77 ? -10.664 -0.062 7.547 1 98.88 77 GLY B N 1
ATOM 1547 C CA . GLY B 1 77 ? -9.516 0.823 7.656 1 98.88 77 GLY B CA 1
ATOM 1548 C C . GLY B 1 77 ? -9.609 2.039 6.754 1 98.88 77 GLY B C 1
ATOM 1549 O O . GLY B 1 77 ? -9.328 3.16 7.184 1 98.88 77 GLY B O 1
ATOM 1550 N N . ILE B 1 78 ? -10.023 1.841 5.555 1 98.94 78 ILE B N 1
ATOM 1551 C CA . ILE B 1 78 ? -10.172 2.934 4.602 1 98.94 78 ILE B CA 1
ATOM 1552 C C . ILE B 1 78 ? -11.195 3.941 5.125 1 98.94 78 ILE B C 1
ATOM 1554 O O . ILE B 1 78 ? -10.945 5.148 5.121 1 98.94 78 ILE B O 1
ATOM 1558 N N . LEU B 1 79 ? -12.297 3.486 5.574 1 98.88 79 LEU B N 1
ATOM 1559 C CA . LEU B 1 79 ? -13.367 4.367 6.016 1 98.88 79 LEU B CA 1
ATOM 1560 C C . LEU B 1 79 ? -12.945 5.16 7.25 1 98.88 79 LEU B C 1
ATOM 1562 O O . LEU B 1 79 ? -13.188 6.367 7.328 1 98.88 79 LEU B O 1
ATOM 1566 N N . ILE B 1 80 ? -12.273 4.496 8.141 1 98.88 80 ILE B N 1
ATOM 1567 C CA . ILE B 1 80 ? -11.945 5.168 9.391 1 98.88 80 ILE B CA 1
ATOM 1568 C C . ILE B 1 80 ? -10.68 6.008 9.203 1 98.88 80 ILE B C 1
ATOM 1570 O O . ILE B 1 80 ? -10.633 7.164 9.625 1 98.88 80 ILE B O 1
ATOM 1574 N N . PHE B 1 81 ? -9.648 5.469 8.625 1 98.88 81 PHE B N 1
ATOM 1575 C CA . PHE B 1 81 ? -8.383 6.176 8.469 1 98.88 81 PHE B CA 1
ATOM 1576 C C . PHE B 1 81 ? -8.523 7.297 7.441 1 98.88 81 PHE B C 1
ATOM 1578 O O . PHE B 1 81 ? -8.461 8.477 7.797 1 98.88 81 PHE B O 1
ATOM 1585 N N . SER B 1 82 ? -8.719 6.938 6.145 1 98.88 82 SER B N 1
ATOM 1586 C CA . SER B 1 82 ? -8.797 7.926 5.074 1 98.88 82 SER B CA 1
ATOM 1587 C C . SER B 1 82 ? -10.031 8.812 5.227 1 98.88 82 SER B C 1
ATOM 1589 O O . SER B 1 82 ? -9.961 10.023 5.016 1 98.88 82 SER B O 1
ATOM 1591 N N . GLY B 1 83 ? -11.148 8.227 5.598 1 98.81 83 GLY B N 1
ATOM 1592 C CA . GLY B 1 83 ? -12.352 9.008 5.805 1 98.81 83 GLY B CA 1
ATOM 1593 C C . GLY B 1 83 ? -12.18 10.117 6.828 1 98.81 83 GLY B C 1
ATOM 1594 O O . GLY B 1 83 ? -12.562 11.266 6.586 1 98.81 83 GLY B O 1
ATOM 1595 N N . SER B 1 84 ? -11.594 9.75 7.996 1 98.81 84 SER B N 1
ATOM 1596 C CA . SER B 1 84 ? -11.398 10.75 9.031 1 98.81 84 SER B CA 1
ATOM 1597 C C . SER B 1 84 ? -10.43 11.836 8.57 1 98.81 84 SER B C 1
ATOM 1599 O O . SER B 1 84 ? -10.617 13.016 8.875 1 98.81 84 SER B O 1
ATOM 1601 N N . LEU B 1 85 ? -9.422 11.523 7.828 1 98.69 85 LEU B N 1
ATOM 1602 C CA . LEU B 1 85 ? -8.445 12.508 7.375 1 98.69 85 LEU B CA 1
ATOM 1603 C C . LEU B 1 85 ? -9.047 13.422 6.316 1 98.69 85 LEU B C 1
ATOM 1605 O O . LEU B 1 85 ? -8.703 14.609 6.254 1 98.69 85 LEU B O 1
ATOM 1609 N N . TYR B 1 86 ? -9.914 12.859 5.469 1 98.69 86 TYR B N 1
ATOM 1610 C CA . TYR B 1 86 ? -10.617 13.719 4.523 1 98.69 86 TYR B CA 1
ATOM 1611 C C . TYR B 1 86 ? -11.414 14.797 5.254 1 98.69 86 TYR B C 1
ATOM 1613 O O . TYR B 1 86 ? -11.32 15.977 4.922 1 98.69 86 TYR B O 1
ATOM 1621 N N . ILE B 1 87 ? -12.133 14.391 6.191 1 98.69 87 ILE B N 1
ATOM 1622 C CA . ILE B 1 87 ? -12.969 15.328 6.934 1 98.69 87 ILE B CA 1
ATOM 1623 C C . ILE B 1 87 ? -12.086 16.297 7.715 1 98.69 87 ILE B C 1
ATOM 1625 O O . ILE B 1 87 ? -12.312 17.516 7.691 1 98.69 87 ILE B O 1
ATOM 1629 N N . TYR B 1 88 ? -11.094 15.805 8.383 1 98.38 88 TYR B N 1
ATOM 1630 C CA . TYR B 1 88 ? -10.188 16.641 9.172 1 98.38 88 TYR B CA 1
ATOM 1631 C C . TYR B 1 88 ? -9.531 17.703 8.297 1 98.38 88 TYR B C 1
ATOM 1633 O O . TYR B 1 88 ? -9.422 18.859 8.703 1 98.38 88 TYR B O 1
ATOM 1641 N N . SER B 1 89 ? -9.117 17.328 7.156 1 97.88 89 SER B N 1
ATOM 1642 C CA . SER B 1 89 ? -8.352 18.203 6.281 1 97.88 89 SER B CA 1
ATOM 1643 C C . SER B 1 89 ? -9.172 19.422 5.863 1 97.88 89 SER B C 1
ATOM 1645 O O . SER B 1 89 ? -8.617 20.484 5.602 1 97.88 89 SER B O 1
ATOM 1647 N N . VAL B 1 90 ? -10.469 19.359 5.836 1 97.75 90 VAL B N 1
ATOM 1648 C CA . VAL B 1 90 ? -11.266 20.484 5.324 1 97.75 90 VAL B CA 1
ATOM 1649 C C . VAL B 1 90 ? -11.977 21.172 6.477 1 97.75 90 VAL B C 1
ATOM 1651 O O . VAL B 1 90 ? -12.391 22.328 6.352 1 97.75 90 VAL B O 1
ATOM 1654 N N . THR B 1 91 ? -12.109 20.484 7.633 1 97.56 91 THR B N 1
ATOM 1655 C CA . THR B 1 91 ? -12.883 21.078 8.727 1 97.56 91 THR B CA 1
ATOM 1656 C C . THR B 1 91 ? -11.961 21.531 9.852 1 97.56 91 THR B C 1
ATOM 1658 O O . THR B 1 91 ? -12.328 22.391 10.656 1 97.56 91 THR B O 1
ATOM 1661 N N . GLY B 1 92 ? -10.875 20.859 9.992 1 97.12 92 GLY B N 1
ATOM 1662 C CA . GLY B 1 92 ? -9.961 21.141 11.094 1 97.12 92 GLY B CA 1
ATOM 1663 C C . GLY B 1 92 ? -10.43 20.578 12.414 1 97.12 92 GLY B C 1
ATOM 1664 O O . GLY B 1 92 ? -9.828 20.844 13.461 1 97.12 92 GLY B O 1
ATOM 1665 N N . THR B 1 93 ? -11.43 19.781 12.406 1 97.81 93 THR B N 1
ATOM 1666 C CA . THR B 1 93 ? -11.977 19.219 13.633 1 97.81 93 THR B CA 1
ATOM 1667 C C . THR B 1 93 ? -11.07 18.109 14.164 1 97.81 93 THR B C 1
ATOM 1669 O O . THR B 1 93 ? -10.984 17.031 13.57 1 97.81 93 THR B O 1
ATOM 1672 N N . LYS B 1 94 ? -10.5 18.25 15.305 1 97.19 94 LYS B N 1
ATOM 1673 C CA . LYS B 1 94 ? -9.445 17.422 15.867 1 97.19 94 LYS B CA 1
ATOM 1674 C C . LYS B 1 94 ? -9.961 16.016 16.188 1 97.19 94 LYS B C 1
ATOM 1676 O O . LYS B 1 94 ? -9.203 15.047 16.156 1 97.19 94 LYS B O 1
ATOM 1681 N N . PHE B 1 95 ? -11.211 15.945 16.516 1 97.62 95 PHE B N 1
ATOM 1682 C CA . PHE B 1 95 ? -11.82 14.648 16.781 1 97.62 95 PHE B CA 1
ATOM 1683 C C . PHE B 1 95 ? -11.5 13.648 15.68 1 97.62 95 PHE B C 1
ATOM 1685 O O . PHE B 1 95 ? -11.164 12.5 15.945 1 97.62 95 PHE B O 1
ATOM 1692 N N . PHE B 1 96 ? -11.625 14.016 14.422 1 97.81 96 PHE B N 1
ATOM 1693 C CA . PHE B 1 96 ? -11.398 13.133 13.281 1 97.81 96 PHE B CA 1
ATOM 1694 C C . PHE B 1 96 ? -9.93 12.75 13.18 1 97.81 96 PHE B C 1
ATOM 1696 O O . PHE B 1 96 ? -9.602 11.609 12.836 1 97.81 96 PHE B O 1
ATOM 1703 N N . ALA B 1 97 ? -9.078 13.633 13.484 1 96.19 97 ALA B N 1
ATOM 1704 C CA . ALA B 1 97 ? -7.656 13.289 13.508 1 96.19 97 ALA B CA 1
ATOM 1705 C C . ALA B 1 97 ? -7.367 12.25 14.594 1 96.19 97 ALA B C 1
ATOM 1707 O O . ALA B 1 97 ? -6.551 11.352 14.398 1 96.19 97 ALA B O 1
ATOM 1708 N N . MET B 1 98 ? -8.078 12.375 15.711 1 96.81 98 MET B N 1
ATOM 1709 C CA . MET B 1 98 ? -7.832 11.531 16.875 1 96.81 98 MET B CA 1
ATOM 1710 C C . MET B 1 98 ? -8.273 10.094 16.609 1 96.81 98 MET B C 1
ATOM 1712 O O . MET B 1 98 ? -7.691 9.156 17.141 1 96.81 98 MET B O 1
ATOM 1716 N N . ILE B 1 99 ? -9.172 9.883 15.734 1 98.06 99 ILE B N 1
ATOM 1717 C CA . ILE B 1 99 ? -9.68 8.531 15.516 1 98.06 99 ILE B CA 1
ATOM 1718 C C . ILE B 1 99 ? -8.906 7.871 14.375 1 98.06 99 ILE B C 1
ATOM 1720 O O . ILE B 1 99 ? -9.016 6.66 14.172 1 98.06 99 ILE B O 1
ATOM 1724 N N . THR B 1 100 ? -8.102 8.523 13.633 1 98.25 100 THR B N 1
ATOM 1725 C CA . THR B 1 100 ? -7.383 8.055 12.461 1 98.25 100 THR B CA 1
ATOM 1726 C C . THR B 1 100 ? -6.516 6.848 12.805 1 98.25 100 THR B C 1
ATOM 1728 O O . THR B 1 100 ? -6.48 5.871 12.055 1 98.25 100 THR B O 1
ATOM 1731 N N . PRO B 1 101 ? -5.871 6.816 13.984 1 98.12 101 PRO B N 1
ATOM 1732 C CA . PRO B 1 101 ? -5.016 5.672 14.297 1 98.12 101 PRO B CA 1
ATOM 1733 C C . PRO B 1 101 ? -5.797 4.363 14.414 1 98.12 101 PRO B C 1
ATOM 1735 O O . PRO B 1 101 ? -5.254 3.287 14.156 1 98.12 101 PRO B O 1
ATOM 1738 N N . ILE B 1 102 ? -7.023 4.441 14.734 1 98.56 102 ILE B N 1
ATOM 1739 C CA . ILE B 1 102 ? -7.875 3.256 14.773 1 98.56 102 ILE B CA 1
ATOM 1740 C C . ILE B 1 102 ? -7.961 2.635 13.383 1 98.56 102 ILE B C 1
ATOM 1742 O O . ILE B 1 102 ? -7.898 1.413 13.234 1 98.56 102 ILE B O 1
ATOM 1746 N N . GLY B 1 103 ? -8.141 3.426 12.367 1 98.75 103 GLY B N 1
ATOM 1747 C CA . GLY B 1 103 ? -8.109 2.941 10.992 1 98.75 103 GLY B CA 1
ATOM 1748 C C . GLY B 1 103 ? -6.773 2.348 10.602 1 98.75 103 GLY B C 1
ATOM 1749 O O . GLY B 1 103 ? -6.719 1.337 9.898 1 98.75 103 GLY B O 1
ATOM 1750 N N . GLY B 1 104 ? -5.715 3.033 11.055 1 98.69 104 GLY B N 1
ATOM 1751 C CA . GLY B 1 104 ? -4.387 2.48 10.836 1 98.69 104 GLY B CA 1
ATOM 1752 C C . GLY B 1 104 ? -4.207 1.103 11.438 1 98.69 104 GLY B C 1
ATOM 1753 O O . GLY B 1 104 ? -3.6 0.222 10.828 1 98.69 104 GLY B O 1
ATOM 1754 N N . LEU B 1 105 ? -4.68 0.95 12.617 1 98.69 105 LEU B N 1
ATOM 1755 C CA . LEU B 1 105 ? -4.637 -0.357 13.258 1 98.69 105 LEU B CA 1
ATOM 1756 C C . LEU B 1 105 ? -5.41 -1.392 12.445 1 98.69 105 LEU B C 1
ATOM 1758 O O . LEU B 1 105 ? -4.965 -2.533 12.305 1 98.69 105 LEU B O 1
ATOM 1762 N N . ALA B 1 106 ? -6.535 -1.027 11.984 1 98.88 106 ALA B N 1
ATOM 1763 C CA . ALA B 1 106 ? -7.301 -1.93 11.125 1 98.88 106 ALA B CA 1
ATOM 1764 C C . ALA B 1 106 ? -6.488 -2.346 9.906 1 98.88 106 ALA B C 1
ATOM 1766 O O . ALA B 1 106 ? -6.52 -3.51 9.5 1 98.88 106 ALA B O 1
ATOM 1767 N N . PHE B 1 107 ? -5.797 -1.375 9.289 1 98.94 107 PHE B N 1
ATOM 1768 C CA . PHE B 1 107 ? -4.926 -1.706 8.164 1 98.94 107 PHE B CA 1
ATOM 1769 C C . PHE B 1 107 ? -3.906 -2.766 8.57 1 98.94 107 PHE B C 1
ATOM 1771 O O . PHE B 1 107 ? -3.723 -3.758 7.859 1 98.94 107 PHE B O 1
ATOM 1778 N N . LEU B 1 108 ? -3.275 -2.592 9.695 1 98.88 108 LEU B N 1
ATOM 1779 C CA . LEU B 1 108 ? -2.27 -3.545 10.156 1 98.88 108 LEU B CA 1
ATOM 1780 C C . LEU B 1 108 ? -2.883 -4.926 10.352 1 98.88 108 LEU B C 1
ATOM 1782 O O . LEU B 1 108 ? -2.312 -5.934 9.93 1 98.88 108 LEU B O 1
ATOM 1786 N N . ILE B 1 109 ? -3.961 -4.988 10.969 1 98.88 109 ILE B N 1
ATOM 1787 C CA . ILE B 1 109 ? -4.664 -6.25 11.188 1 98.88 109 ILE B CA 1
ATOM 1788 C C . ILE B 1 109 ? -5.012 -6.887 9.852 1 98.88 109 ILE B C 1
ATOM 1790 O O . ILE B 1 109 ? -4.875 -8.102 9.68 1 98.88 109 ILE B O 1
ATOM 1794 N N . GLY B 1 110 ? -5.488 -6.086 8.867 1 98.88 110 GLY B N 1
ATOM 1795 C CA . GLY B 1 110 ? -5.785 -6.598 7.543 1 98.88 110 GLY B CA 1
ATOM 1796 C C . GLY B 1 110 ? -4.609 -7.305 6.898 1 98.88 110 GLY B C 1
ATOM 1797 O O . GLY B 1 110 ? -4.766 -8.383 6.316 1 98.88 110 GLY B O 1
ATOM 1798 N N . TRP B 1 111 ? -3.48 -6.734 7.035 1 98.94 111 TRP B N 1
ATOM 1799 C CA . TRP B 1 111 ? -2.279 -7.332 6.461 1 98.94 111 TRP B CA 1
ATOM 180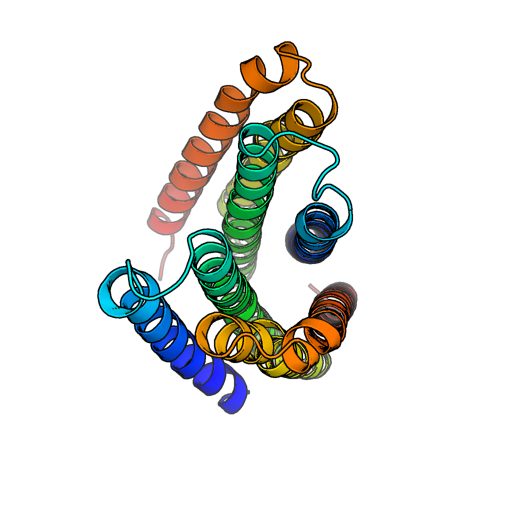0 C C . TRP B 1 111 ? -1.902 -8.609 7.199 1 98.94 111 TRP B C 1
ATOM 1802 O O . TRP B 1 111 ? -1.436 -9.57 6.586 1 98.94 111 TRP B O 1
ATOM 1812 N N . ILE B 1 112 ? -2.039 -8.633 8.523 1 98.88 112 ILE B N 1
ATOM 1813 C CA . ILE B 1 112 ? -1.768 -9.836 9.297 1 98.88 112 ILE B CA 1
ATOM 1814 C C . ILE B 1 112 ? -2.717 -10.953 8.875 1 98.88 112 ILE B C 1
ATOM 1816 O O . ILE B 1 112 ? -2.295 -12.094 8.68 1 98.88 112 ILE B O 1
ATOM 1820 N N . VAL B 1 113 ? -3.965 -10.648 8.75 1 98.81 113 VAL B N 1
ATOM 1821 C CA . VAL B 1 113 ? -4.965 -11.625 8.336 1 98.81 113 VAL B CA 1
ATOM 1822 C C . VAL B 1 113 ? -4.633 -12.133 6.934 1 98.81 113 VAL B C 1
ATOM 1824 O O . VAL B 1 113 ? -4.746 -13.328 6.66 1 98.81 113 VAL B O 1
ATOM 1827 N N . LEU B 1 114 ? -4.266 -11.242 6.031 1 98.75 114 LEU B N 1
ATOM 1828 C CA . LEU B 1 114 ? -3.867 -11.633 4.688 1 98.75 114 LEU B CA 1
ATOM 1829 C C . LEU B 1 114 ? -2.695 -12.609 4.734 1 98.75 114 LEU B C 1
ATOM 1831 O O . LEU B 1 114 ? -2.723 -13.656 4.074 1 98.75 114 LEU B O 1
ATOM 1835 N N . ALA B 1 115 ? -1.697 -12.273 5.508 1 98.69 115 ALA B N 1
ATOM 1836 C CA . ALA B 1 115 ? -0.526 -13.141 5.645 1 98.69 115 ALA B CA 1
ATOM 1837 C C . ALA B 1 115 ? -0.915 -14.508 6.188 1 98.69 115 ALA B C 1
ATOM 1839 O O . ALA B 1 115 ? -0.411 -15.531 5.719 1 98.69 115 ALA B O 1
ATOM 1840 N N . TYR B 1 116 ? -1.726 -14.492 7.172 1 98.5 116 TYR B N 1
ATOM 1841 C CA . TYR B 1 116 ? -2.201 -15.75 7.734 1 98.5 116 TYR B CA 1
ATOM 1842 C C . TYR B 1 116 ? -2.898 -16.594 6.672 1 98.5 116 TYR B C 1
ATOM 1844 O O . TYR B 1 116 ? -2.67 -17.797 6.582 1 98.5 116 TYR B O 1
ATOM 1852 N N . GLY B 1 117 ? -3.762 -15.977 5.914 1 97.75 117 GLY B N 1
ATOM 1853 C CA . GLY B 1 117 ? -4.402 -16.688 4.816 1 97.75 117 GLY B CA 1
ATOM 1854 C C . GLY B 1 117 ? -3.41 -17.281 3.836 1 97.75 117 GLY B C 1
ATOM 1855 O O . GLY B 1 117 ? -3.566 -18.438 3.412 1 97.75 117 GLY B O 1
ATOM 1856 N N . ILE B 1 118 ? -2.461 -16.531 3.479 1 97.81 118 ILE B N 1
ATOM 1857 C CA . ILE B 1 118 ? -1.444 -17 2.543 1 97.81 118 ILE B CA 1
ATOM 1858 C C . ILE B 1 118 ? -0.727 -18.219 3.127 1 97.81 118 ILE B C 1
ATOM 1860 O O . ILE B 1 118 ? -0.422 -19.172 2.406 1 97.81 118 ILE B O 1
ATOM 1864 N N . SER B 1 119 ? -0.447 -18.219 4.438 1 97.06 119 SER B N 1
ATOM 1865 C CA . SER B 1 119 ? 0.223 -19.344 5.082 1 97.06 119 SER B CA 1
ATOM 1866 C C . SER B 1 119 ? -0.617 -20.609 4.988 1 97.06 119 SER B C 1
ATOM 1868 O O . SER B 1 119 ? -0.089 -21.719 5.086 1 97.06 119 SER B O 1
ATOM 1870 N N . LYS B 1 120 ? -1.905 -20.484 4.777 1 96.19 120 LYS B N 1
ATOM 1871 C CA . LYS B 1 120 ? -2.822 -21.625 4.723 1 96.19 120 LYS B CA 1
ATOM 1872 C C . LYS B 1 120 ? -3.002 -22.109 3.293 1 96.19 120 LYS B C 1
ATOM 1874 O O . LYS B 1 120 ? -3.646 -23.141 3.061 1 96.19 120 LYS B O 1
ATOM 1879 N N . MET B 1 121 ? -2.512 -21.312 2.41 1 93.06 121 MET B N 1
ATOM 1880 C CA . MET B 1 121 ? -2.609 -21.75 1.019 1 93.06 121 MET B CA 1
ATOM 1881 C C . MET B 1 121 ? -1.842 -23.047 0.799 1 93.06 121 MET B C 1
ATOM 1883 O O . MET B 1 121 ? -0.763 -23.25 1.362 1 93.06 121 MET B O 1
ATOM 1887 N N . VAL B 1 122 ? -2.533 -24.094 0.067 1 79.06 122 VAL B N 1
ATOM 1888 C CA . VAL B 1 122 ? -1.931 -25.391 -0.247 1 79.06 122 VAL B CA 1
ATOM 1889 C C . VAL B 1 122 ? -1.201 -25.312 -1.586 1 79.06 122 VAL B C 1
ATOM 1891 O O . VAL B 1 122 ? -1.807 -24.984 -2.611 1 79.06 122 VAL B O 1
ATOM 1894 N N . VAL B 1 123 ? -0.663 -24.234 -1.893 1 63.19 123 VAL B N 1
ATOM 1895 C CA . VAL B 1 123 ? 0.012 -24.344 -3.182 1 63.19 123 VAL B CA 1
ATOM 1896 C C . VAL B 1 123 ? 1.508 -24.562 -2.967 1 63.19 123 VAL B C 1
ATOM 1898 O O . VAL B 1 123 ? 2.059 -24.156 -1.94 1 63.19 123 VAL B O 1
#

Organism: NCBI:txid94136

Secondary structure (DSSP, 8-state):
-HHHHHHHHHHHHHHHHHHHIIIIISTTTS-HHHHHHHHHHHHHHHHHHHHHHHHHHHHHHH--THHHHHHHHHHHHIIIIIHHHHHHHHH--HHHHHHHHHHHHHHHHHHHHHHHHHHT---/-HHHHHHHHHHHHHHHHHHHIIIIISTTTS-HHHHHHHHHHHHHHHHHHHHHHHHHHHHHHH--THHHHHHHHHHHHIIIIIHHHHHHHHH--HHHHHHHHHHHHHHHHHHHHHHHHHHH---